Protein AF-A0A401RT24-F1 (afdb_monomer_lite)

Sequence (236 aa):
DYYTTGVIQCPDGISVQELRDACDYLCINFTHNTIRCRDLSALLHELSNDGARKQFERNLEELVFPLMVSSARKGERECHVVVLAHEDTVDWDQQHPPQMGEEYSQIIYSTKLYRFFKYIENREVAKQVLKDRGLKNIRIGIEGYPTCKEKVKLRAGGRYEVIYNYVQRPFIHMSWEKEEGKSRHVDFQCVRSRSVTNLTSPPRDHGNTHHPQVDELDILGPAQEQAVGVSTSSTE

pLDDT: mean 78.92, std 22.51, range [28.02, 98.56]

InterPro domains:
  IPR039885 BTBD10/KCTD20, BTB/POZ domain [PF16017] (1-44)
  IPR039886 BTBD10/KCTD20 [PTHR21637] (1-227)

Structure (mmCIF, N/CA/C/O backbone):
data_AF-A0A401RT24-F1
#
_entry.id   AF-A0A401RT24-F1
#
loop_
_atom_site.group_PDB
_atom_site.id
_atom_site.type_symbol
_atom_site.label_atom_id
_atom_site.label_alt_id
_atom_site.label_comp_id
_atom_site.label_asym_id
_atom_site.label_entity_id
_atom_site.label_seq_id
_atom_site.pdbx_PDB_ins_code
_atom_site.Cartn_x
_atom_site.Cartn_y
_atom_site.Cartn_z
_atom_site.occupancy
_atom_site.B_iso_or_equiv
_atom_site.auth_seq_id
_atom_site.auth_comp_id
_atom_site.auth_asym_id
_atom_site.auth_atom_id
_atom_site.pdbx_PDB_model_num
ATOM 1 N N . ASP A 1 1 ? -20.200 -1.344 31.058 1.00 69.69 1 ASP A N 1
ATOM 2 C CA . ASP A 1 1 ? -21.192 -1.446 29.968 1.00 69.69 1 ASP A CA 1
ATOM 3 C C . ASP A 1 1 ? -20.867 -2.510 28.936 1.00 69.69 1 ASP A C 1
ATOM 5 O O . ASP A 1 1 ? -21.640 -3.452 28.862 1.00 69.69 1 ASP A O 1
ATOM 9 N N . TYR A 1 2 ? -19.733 -2.463 28.223 1.00 82.94 2 TYR A N 1
ATOM 10 C CA . TYR A 1 2 ? -19.413 -3.477 27.197 1.00 82.94 2 TYR A CA 1
ATOM 11 C C . TYR A 1 2 ? -19.544 -4.935 27.669 1.00 82.94 2 TYR A C 1
ATOM 13 O O . TYR A 1 2 ? -20.205 -5.730 27.016 1.00 82.94 2 TYR A O 1
ATOM 21 N N . TYR A 1 3 ? -18.986 -5.289 28.830 1.00 84.44 3 TYR A N 1
ATOM 22 C CA . TYR A 1 3 ? -19.072 -6.660 29.362 1.00 84.44 3 TYR A CA 1
ATOM 23 C C . TYR A 1 3 ? -20.491 -7.095 29.766 1.00 84.44 3 TYR A C 1
ATOM 25 O O . TYR A 1 3 ? -20.720 -8.272 30.026 1.00 84.44 3 TYR A O 1
ATOM 33 N N . THR A 1 4 ? -21.441 -6.161 29.801 1.00 86.06 4 THR A N 1
ATOM 34 C CA . THR A 1 4 ? -22.846 -6.409 30.140 1.00 86.06 4 THR A CA 1
ATOM 35 C C . THR A 1 4 ? -23.738 -6.389 28.897 1.00 86.06 4 THR A C 1
ATOM 37 O O . THR A 1 4 ? -24.651 -7.198 28.787 1.00 86.06 4 THR A O 1
ATOM 40 N N . THR A 1 5 ? -23.493 -5.470 27.959 1.00 86.56 5 THR A N 1
ATOM 41 C CA . THR A 1 5 ? -24.361 -5.221 26.791 1.00 86.56 5 THR A CA 1
ATOM 42 C C . THR A 1 5 ? -23.754 -5.673 25.464 1.00 86.56 5 THR A C 1
ATOM 44 O O . THR A 1 5 ? -24.455 -5.721 24.457 1.00 86.56 5 THR A O 1
ATOM 47 N N . GLY A 1 6 ? -22.452 -5.963 25.432 1.00 90.12 6 GLY A N 1
ATOM 48 C CA . GLY A 1 6 ? -21.679 -6.201 24.212 1.00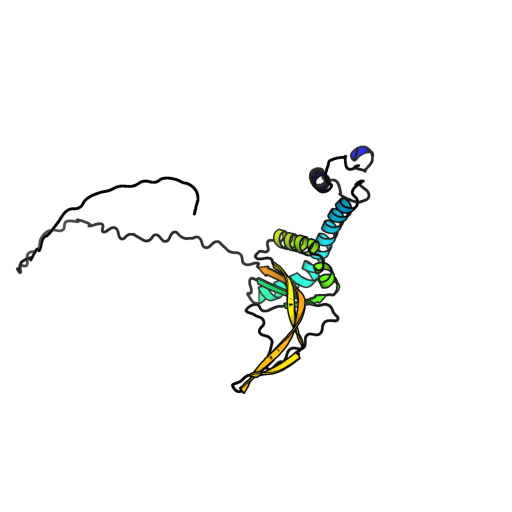 90.12 6 GLY A CA 1
ATOM 49 C C . GLY A 1 6 ? -21.420 -4.941 23.379 1.00 90.12 6 GLY A C 1
ATOM 50 O O . GLY A 1 6 ? -20.898 -5.049 22.271 1.00 90.12 6 GLY A O 1
ATOM 51 N N . VAL A 1 7 ? -21.788 -3.755 23.880 1.00 91.81 7 VAL A N 1
ATOM 52 C CA . VAL A 1 7 ? -21.749 -2.499 23.120 1.00 91.81 7 VAL A CA 1
ATOM 53 C C . VAL A 1 7 ? -21.089 -1.385 23.930 1.00 91.81 7 VAL A C 1
ATOM 55 O O . VAL A 1 7 ? -21.388 -1.192 25.108 1.00 91.81 7 VAL A O 1
ATOM 58 N N . ILE A 1 8 ? -20.215 -0.622 23.276 1.00 91.94 8 ILE A N 1
ATOM 59 C CA . ILE A 1 8 ? -19.655 0.634 23.766 1.00 91.94 8 ILE A CA 1
ATOM 60 C C . ILE A 1 8 ? -20.335 1.782 23.029 1.00 91.94 8 ILE A C 1
ATOM 62 O O . ILE A 1 8 ? -20.237 1.907 21.806 1.00 91.94 8 ILE A O 1
ATOM 66 N N . GLN A 1 9 ? -21.007 2.638 23.790 1.00 90.75 9 GLN A N 1
ATOM 67 C CA . GLN A 1 9 ? -21.444 3.935 23.302 1.00 90.75 9 GLN A CA 1
ATOM 68 C C . GLN A 1 9 ? -20.265 4.903 23.433 1.00 90.75 9 GLN A C 1
ATOM 70 O O . GLN A 1 9 ? -19.766 5.106 24.537 1.00 90.75 9 GLN A O 1
ATOM 75 N N . CYS A 1 10 ? -19.813 5.480 22.320 1.00 89.56 10 CYS A N 1
ATOM 76 C CA . CYS A 1 10 ? -18.761 6.492 22.316 1.00 89.56 10 CYS A CA 1
ATOM 77 C C . CYS A 1 10 ? -19.206 7.679 23.188 1.00 89.56 10 CYS A C 1
ATOM 79 O O . CYS A 1 10 ? -20.239 8.281 22.867 1.00 89.56 10 CYS A O 1
ATOM 81 N N . PRO A 1 11 ? -18.488 7.997 24.282 1.00 88.31 11 PRO A N 1
ATOM 82 C CA . PRO A 1 11 ? -18.847 9.107 25.155 1.00 88.31 11 PRO A CA 1
ATOM 83 C C . PRO A 1 11 ? -18.718 10.458 24.449 1.00 88.31 11 PRO A C 1
ATOM 85 O O . PRO A 1 11 ? -17.899 10.626 23.544 1.00 88.31 11 PRO A O 1
ATOM 88 N N . ASP A 1 12 ? -19.502 11.438 24.898 1.00 86.75 12 ASP A N 1
ATOM 89 C CA . ASP A 1 12 ? -19.401 12.809 24.399 1.00 86.75 12 ASP A CA 1
ATOM 90 C C . ASP A 1 12 ? -18.053 13.428 24.801 1.00 86.75 12 ASP A C 1
ATOM 92 O O . ASP A 1 12 ? -17.638 13.341 25.955 1.00 86.75 12 ASP A O 1
ATOM 96 N N . GLY A 1 13 ? -17.369 14.051 23.837 1.00 86.12 13 GLY A N 1
ATOM 97 C CA . GLY A 1 13 ? -16.055 14.672 24.039 1.00 86.12 13 GLY A CA 1
ATOM 98 C C . GLY A 1 13 ? -14.852 13.734 23.890 1.00 86.12 13 GLY A C 1
ATOM 99 O O . GLY A 1 13 ? -13.729 14.224 23.933 1.00 86.12 13 GLY A O 1
ATOM 100 N N . ILE A 1 14 ? -15.066 12.431 23.675 1.00 91.75 14 ILE A N 1
ATOM 101 C CA . ILE A 1 14 ? -14.002 11.460 23.375 1.00 91.75 14 ILE A CA 1
ATOM 102 C C . ILE A 1 14 ? -13.940 11.218 21.867 1.00 91.75 14 ILE A C 1
ATOM 104 O O . ILE A 1 14 ? -14.970 11.006 21.221 1.00 91.75 14 ILE A O 1
ATOM 108 N N . SER A 1 15 ? -12.734 11.246 21.300 1.00 93.62 15 SER A N 1
ATOM 109 C CA . SER A 1 15 ? -12.536 10.952 19.881 1.00 93.62 15 SER A CA 1
ATOM 110 C C . SER A 1 15 ? -12.655 9.452 19.596 1.00 93.62 15 SER A C 1
ATOM 112 O O . SER A 1 15 ? -12.385 8.597 20.441 1.00 93.62 15 SER A O 1
ATOM 114 N N . VAL A 1 16 ? -13.033 9.104 18.364 1.00 93.38 16 VAL A N 1
ATOM 115 C CA . VAL A 1 16 ? -13.122 7.695 17.950 1.00 93.38 16 VAL A CA 1
ATOM 116 C C . VAL A 1 16 ? -11.751 7.007 17.972 1.00 93.38 16 VAL A C 1
ATOM 118 O O . VAL A 1 16 ? -11.685 5.820 18.284 1.00 93.38 16 VAL A O 1
ATOM 121 N N . GLN A 1 17 ? -10.671 7.754 17.717 1.00 92.75 17 GLN A N 1
ATOM 122 C CA . GLN A 1 17 ? -9.299 7.255 17.820 1.00 92.75 17 GLN A CA 1
ATOM 123 C C . GLN A 1 17 ? -8.953 6.855 19.259 1.00 92.75 17 GLN A C 1
ATOM 125 O O . GLN A 1 17 ? -8.529 5.730 19.491 1.00 92.75 17 GLN A O 1
ATOM 130 N N . GLU A 1 18 ? -9.201 7.726 20.242 1.00 93.50 18 GLU A N 1
ATOM 131 C CA . GLU A 1 18 ? -8.949 7.402 21.657 1.00 93.50 18 GLU A CA 1
ATOM 132 C C . GLU A 1 18 ? -9.776 6.195 22.111 1.00 93.50 18 GLU A C 1
ATOM 134 O O . GLU A 1 18 ? -9.295 5.336 22.853 1.00 93.50 18 GLU A O 1
ATOM 139 N N . LEU A 1 19 ? -11.024 6.098 21.638 1.00 93.69 19 LEU A N 1
ATOM 140 C CA . LEU A 1 19 ? -11.858 4.934 21.903 1.00 93.69 19 LEU A CA 1
ATOM 141 C C . LEU A 1 19 ? -11.262 3.658 21.294 1.00 93.69 19 LEU A C 1
ATOM 143 O O . LEU A 1 19 ? -11.325 2.602 21.924 1.00 93.69 19 LEU A O 1
ATOM 147 N N . ARG A 1 20 ? -10.697 3.734 20.086 1.00 94.19 20 ARG A N 1
ATOM 148 C CA . ARG A 1 20 ? -10.011 2.606 19.454 1.00 94.19 20 ARG A CA 1
ATOM 149 C C . ARG A 1 20 ? -8.784 2.181 20.246 1.00 94.19 20 ARG A C 1
ATOM 151 O O . ARG A 1 20 ? -8.684 1.000 20.558 1.00 94.19 20 ARG A O 1
ATOM 158 N N . ASP A 1 21 ? -7.933 3.116 20.644 1.00 93.69 21 ASP A N 1
ATOM 159 C CA . ASP A 1 21 ? -6.739 2.808 21.434 1.00 93.69 21 ASP A CA 1
ATOM 160 C C . ASP A 1 21 ? -7.121 2.127 22.765 1.00 93.69 21 ASP A C 1
ATOM 162 O O . ASP A 1 21 ? -6.496 1.153 23.195 1.00 93.69 21 ASP A O 1
ATOM 166 N N . ALA A 1 22 ? -8.215 2.574 23.393 1.00 93.25 22 ALA A N 1
ATOM 167 C CA . ALA A 1 22 ? -8.771 1.924 24.577 1.00 93.25 22 ALA A CA 1
ATOM 168 C C . ALA A 1 22 ? -9.321 0.517 24.281 1.00 93.25 22 ALA A C 1
ATOM 170 O O . ALA A 1 22 ? -9.157 -0.390 25.099 1.00 93.25 22 ALA A O 1
ATOM 171 N N . CYS A 1 23 ? -9.965 0.311 23.127 1.00 93.00 23 CYS A N 1
ATOM 172 C CA . CYS A 1 23 ? -10.421 -1.013 22.700 1.00 93.00 23 CYS A CA 1
ATOM 173 C C . CYS A 1 23 ? -9.242 -1.965 22.480 1.00 93.00 23 CYS A C 1
ATOM 175 O O . CYS A 1 23 ? -9.301 -3.099 22.954 1.00 93.00 23 CYS A O 1
ATOM 177 N N . ASP A 1 24 ? -8.165 -1.499 21.846 1.00 92.62 24 ASP A N 1
ATOM 178 C CA . ASP A 1 24 ? -6.949 -2.283 21.627 1.00 92.62 24 ASP A CA 1
ATOM 179 C C . ASP A 1 24 ? -6.299 -2.675 22.965 1.00 92.62 24 ASP A C 1
ATOM 181 O O . ASP A 1 24 ? -5.958 -3.842 23.167 1.00 92.62 24 ASP A O 1
ATOM 185 N N . TYR A 1 25 ? -6.220 -1.747 23.928 1.00 93.56 25 TYR A N 1
ATOM 186 C CA . TYR A 1 25 ? -5.709 -2.028 25.277 1.00 93.56 25 TYR A CA 1
ATOM 187 C C . TYR A 1 25 ? -6.563 -3.047 26.048 1.00 93.56 25 TYR A C 1
ATOM 189 O O . TYR A 1 25 ? -6.041 -3.900 26.766 1.00 93.56 25 TYR A O 1
ATOM 197 N N . LEU A 1 26 ? -7.888 -2.966 25.908 1.00 92.25 26 LEU A N 1
ATOM 198 C CA . LEU A 1 26 ? -8.838 -3.848 26.591 1.00 92.25 26 LEU A CA 1
ATOM 199 C C . LEU A 1 26 ? -9.105 -5.157 25.832 1.00 92.25 26 LEU A C 1
ATOM 201 O O . LEU A 1 26 ? -9.939 -5.948 26.278 1.00 92.25 26 LEU A O 1
ATOM 205 N N . CYS A 1 27 ? -8.430 -5.391 24.702 1.00 91.44 27 CYS A N 1
ATOM 206 C CA . CYS A 1 27 ? -8.663 -6.529 23.810 1.00 91.44 27 CYS A CA 1
ATOM 207 C C . CYS A 1 27 ? -10.130 -6.643 23.345 1.00 91.44 27 CYS A C 1
ATOM 209 O O . CYS A 1 27 ? -10.681 -7.740 23.215 1.00 91.44 27 CYS A O 1
ATOM 211 N N . ILE A 1 28 ? -10.782 -5.505 23.106 1.00 91.88 28 ILE A N 1
ATOM 212 C CA . ILE A 1 28 ? -12.152 -5.420 22.603 1.00 91.88 28 ILE A CA 1
ATOM 213 C C . ILE A 1 28 ? -12.112 -5.237 21.088 1.00 91.88 28 ILE A C 1
ATOM 215 O O . ILE A 1 28 ? -11.494 -4.313 20.571 1.00 91.88 28 ILE A O 1
ATOM 219 N N . ASN A 1 29 ? -12.834 -6.089 20.359 1.00 90.12 29 ASN A N 1
ATOM 220 C CA . ASN A 1 29 ? -12.942 -5.958 18.910 1.00 90.12 29 ASN A CA 1
ATOM 221 C C . ASN A 1 29 ? -13.646 -4.648 18.543 1.00 90.12 29 ASN A C 1
ATOM 223 O O . ASN A 1 29 ? -14.833 -4.479 18.828 1.00 90.12 29 ASN A O 1
ATOM 227 N N . PHE A 1 30 ? -12.950 -3.757 17.849 1.00 92.25 30 PHE A N 1
ATOM 228 C CA . PHE A 1 30 ? -13.522 -2.512 17.354 1.00 92.25 30 PHE A CA 1
ATOM 229 C C . PHE A 1 30 ? -14.282 -2.759 16.040 1.00 92.25 30 PHE A C 1
ATOM 231 O O . PHE A 1 30 ? -13.697 -2.938 14.973 1.00 92.25 30 PHE A O 1
ATOM 238 N N . THR A 1 31 ? -15.614 -2.829 16.107 1.00 91.06 31 THR A N 1
ATOM 239 C CA . THR A 1 31 ? -16.481 -3.135 14.956 1.00 91.06 31 THR A CA 1
ATOM 240 C C . THR A 1 31 ? -17.792 -2.352 15.022 1.00 91.06 31 THR A C 1
ATOM 242 O O . THR A 1 31 ? -18.182 -1.862 16.076 1.00 91.06 31 THR A O 1
ATOM 245 N N . HIS A 1 32 ? -18.542 -2.305 13.918 1.00 87.88 32 HIS A N 1
ATOM 246 C CA . HIS A 1 32 ? -19.870 -1.671 13.877 1.00 87.88 32 HIS A CA 1
ATOM 247 C C . HIS A 1 32 ? -20.916 -2.320 14.808 1.00 87.88 32 HIS A C 1
ATOM 249 O O . HIS A 1 32 ? -21.948 -1.712 15.094 1.00 87.88 32 HIS A O 1
ATOM 255 N N . ASN A 1 33 ? -20.678 -3.562 15.245 1.00 89.62 33 ASN A N 1
ATOM 256 C CA . ASN A 1 33 ? -21.560 -4.275 16.169 1.00 89.62 33 ASN A CA 1
ATOM 257 C C . ASN A 1 33 ? -21.268 -3.920 17.626 1.00 89.62 33 ASN A C 1
ATOM 259 O O . ASN A 1 33 ? -22.186 -3.881 18.440 1.00 89.62 33 ASN A O 1
ATOM 263 N N . THR A 1 34 ? -20.001 -3.655 17.936 1.00 90.75 34 THR A N 1
ATOM 264 C CA . THR A 1 34 ? -19.517 -3.386 19.291 1.00 90.75 34 THR A CA 1
ATOM 265 C C . THR A 1 34 ? -19.450 -1.896 19.597 1.00 90.75 34 THR A C 1
ATOM 267 O O . THR A 1 34 ? -19.562 -1.527 20.759 1.00 90.75 34 THR A O 1
ATOM 270 N N . ILE A 1 35 ? -19.311 -1.031 18.590 1.00 92.19 35 ILE A N 1
ATOM 271 C CA . ILE A 1 35 ? -19.142 0.414 18.763 1.00 92.19 35 ILE A CA 1
ATOM 272 C C . ILE A 1 35 ? -20.351 1.171 18.213 1.00 92.19 35 ILE A C 1
ATOM 274 O O . ILE A 1 35 ? -20.760 0.990 17.064 1.00 92.19 35 ILE A O 1
ATOM 278 N N . ARG A 1 36 ? -20.901 2.075 19.024 1.00 90.75 36 ARG A N 1
ATOM 279 C CA . ARG A 1 36 ? -21.924 3.046 18.622 1.00 90.75 36 ARG A CA 1
ATOM 280 C C . ARG A 1 36 ? -21.369 4.450 18.802 1.00 90.75 36 ARG A C 1
ATOM 282 O O . ARG A 1 36 ? -21.099 4.866 19.922 1.00 90.75 36 ARG A O 1
ATOM 289 N N . CYS A 1 37 ? -21.214 5.186 17.708 1.00 89.62 37 CYS A N 1
ATOM 290 C CA . CYS A 1 37 ? -20.708 6.556 17.723 1.00 89.62 37 CYS A CA 1
ATOM 291 C C . CYS A 1 37 ? -21.691 7.504 17.027 1.00 89.62 37 CYS A C 1
ATOM 293 O O . CYS A 1 37 ? -22.382 7.100 16.091 1.00 89.62 37 CYS A O 1
ATOM 295 N N . ARG A 1 38 ? -21.750 8.759 17.490 1.00 90.00 38 ARG A N 1
ATOM 296 C CA . ARG A 1 38 ? -22.472 9.840 16.799 1.00 90.00 38 ARG A CA 1
ATOM 297 C C . ARG A 1 38 ? -21.710 10.308 15.555 1.00 90.00 38 ARG A C 1
ATOM 299 O O . ARG A 1 38 ? -22.335 10.571 14.533 1.00 90.00 38 ARG A O 1
ATOM 306 N N . ASP A 1 39 ? -20.380 10.371 15.633 1.00 91.50 39 ASP A N 1
ATOM 307 C CA . ASP A 1 39 ? -19.514 10.692 14.498 1.00 91.50 39 ASP A CA 1
ATOM 308 C C . ASP A 1 39 ? -19.284 9.449 13.629 1.00 91.50 39 ASP A C 1
ATOM 310 O O . ASP A 1 39 ? -18.367 8.646 13.826 1.00 91.50 39 ASP A O 1
ATOM 314 N N . LEU A 1 40 ? -20.168 9.284 12.649 1.00 91.88 40 LEU A N 1
ATOM 315 C CA . LEU A 1 40 ? -20.078 8.194 11.689 1.00 91.88 40 LEU A CA 1
ATOM 316 C C . LEU A 1 40 ? -18.840 8.317 10.789 1.00 91.88 40 LEU A C 1
ATOM 318 O O . LEU A 1 40 ? -18.309 7.294 10.366 1.00 91.88 40 LEU A O 1
ATOM 322 N N . SER A 1 41 ? -18.375 9.535 10.496 1.00 94.00 41 SER A N 1
ATOM 323 C CA . SER A 1 41 ? -17.224 9.750 9.616 1.00 94.00 41 SER A CA 1
ATOM 324 C C . SER A 1 41 ? -15.952 9.220 10.264 1.00 94.00 41 SER A C 1
ATOM 326 O O . SER A 1 41 ? -15.219 8.457 9.638 1.00 94.00 41 SER A O 1
ATOM 328 N N . ALA A 1 42 ? -15.727 9.561 11.533 1.00 92.81 42 ALA A N 1
ATOM 329 C CA . ALA A 1 42 ? -14.584 9.068 12.291 1.00 92.81 42 ALA A CA 1
ATOM 330 C C . ALA A 1 42 ? -14.642 7.541 12.485 1.00 92.81 42 ALA A C 1
ATOM 332 O O . ALA A 1 42 ? -13.642 6.853 12.296 1.00 92.81 42 ALA A O 1
ATOM 333 N N . LEU A 1 43 ? -15.828 6.974 12.752 1.00 92.75 43 LEU A N 1
ATOM 334 C CA . LEU A 1 43 ? -15.995 5.516 12.824 1.00 92.75 43 LEU A CA 1
ATOM 335 C C . LEU A 1 43 ? -15.676 4.820 11.493 1.00 92.75 43 LEU A C 1
ATOM 337 O O . LEU A 1 43 ? -14.978 3.807 11.474 1.00 92.75 43 LEU A O 1
ATOM 341 N N . LEU A 1 44 ? -16.184 5.345 10.376 1.00 95.00 44 LEU A N 1
ATOM 342 C CA . LEU A 1 44 ? -15.911 4.793 9.049 1.00 95.00 44 LEU A CA 1
ATOM 343 C C . LEU A 1 44 ? -14.443 4.946 8.653 1.00 95.00 44 LEU A C 1
ATOM 345 O O . LEU A 1 44 ? -13.934 4.072 7.954 1.00 95.00 44 LEU A O 1
ATOM 349 N N . HIS A 1 45 ? -13.772 6.010 9.094 1.00 95.19 45 HIS A N 1
ATOM 350 C CA . HIS A 1 45 ? -12.343 6.202 8.879 1.00 95.19 45 HIS A CA 1
ATOM 351 C C . HIS A 1 45 ? -11.535 5.074 9.537 1.00 95.19 45 HIS A C 1
ATOM 353 O O . HIS A 1 45 ? -10.821 4.360 8.833 1.00 95.19 45 HIS A O 1
ATOM 359 N N . GLU A 1 46 ? -11.758 4.801 10.827 1.00 95.00 46 GLU A N 1
ATOM 360 C CA . GLU A 1 46 ? -11.081 3.699 11.530 1.00 95.00 46 GLU A CA 1
ATOM 361 C C . GLU A 1 46 ? -11.357 2.331 10.895 1.00 95.00 46 GLU A C 1
ATOM 363 O O . GLU A 1 46 ? -10.451 1.525 10.676 1.00 95.00 46 GLU A O 1
ATOM 368 N N . LEU A 1 47 ? -12.615 2.063 10.534 1.00 94.94 47 LEU A N 1
ATOM 369 C CA . LEU A 1 47 ? -12.979 0.812 9.864 1.00 94.94 47 LEU A CA 1
ATOM 370 C C . LEU A 1 47 ? -12.353 0.698 8.463 1.00 94.94 47 LEU A C 1
ATOM 372 O O . LEU A 1 47 ? -12.008 -0.404 8.027 1.00 94.94 47 LEU A O 1
ATOM 376 N N . SER A 1 48 ? -12.200 1.819 7.756 1.00 96.94 48 SER A N 1
ATOM 377 C CA . SER A 1 48 ? -11.545 1.860 6.446 1.00 96.94 48 SER A CA 1
ATOM 378 C C . SER A 1 48 ? -10.048 1.609 6.570 1.00 96.94 48 SER A C 1
ATOM 380 O O . SER A 1 48 ? -9.518 0.857 5.757 1.00 96.94 48 SER A O 1
ATOM 382 N N . ASN A 1 49 ? -9.387 2.145 7.599 1.00 96.94 49 ASN A N 1
ATOM 383 C CA . ASN A 1 49 ? -7.969 1.896 7.870 1.00 96.94 49 ASN A CA 1
ATOM 384 C C . ASN A 1 49 ? -7.707 0.409 8.156 1.00 96.94 49 ASN A C 1
ATOM 386 O O . ASN A 1 49 ? -6.805 -0.185 7.558 1.00 96.94 49 ASN A O 1
ATOM 390 N N . ASP A 1 50 ? -8.557 -0.234 8.963 1.00 95.62 50 ASP A N 1
ATOM 391 C CA . ASP A 1 50 ? -8.517 -1.686 9.193 1.00 95.62 50 ASP A CA 1
ATOM 392 C C . ASP A 1 50 ? -8.703 -2.489 7.898 1.00 95.62 50 ASP A C 1
ATOM 394 O O . ASP A 1 50 ? -7.990 -3.465 7.632 1.00 95.62 50 ASP A O 1
ATOM 398 N N . GLY A 1 51 ? -9.687 -2.096 7.084 1.00 96.88 51 GLY A N 1
ATOM 399 C CA . GLY A 1 51 ? -9.956 -2.719 5.792 1.00 96.88 51 GLY A CA 1
ATOM 400 C C . GLY A 1 51 ? -8.782 -2.564 4.826 1.00 96.88 51 GLY A C 1
ATOM 401 O O . GLY A 1 51 ? -8.372 -3.537 4.190 1.00 96.88 51 GLY A O 1
ATOM 402 N N . ALA A 1 52 ? -8.207 -1.363 4.761 1.00 98.19 52 ALA A N 1
ATOM 403 C CA . ALA A 1 52 ? -7.083 -1.031 3.905 1.00 98.19 52 ALA A CA 1
ATOM 404 C C . ALA A 1 52 ? -5.818 -1.793 4.310 1.00 98.19 52 ALA A C 1
ATOM 406 O O . ALA A 1 52 ? -5.148 -2.344 3.437 1.00 98.19 52 ALA A O 1
ATOM 407 N N . ARG A 1 53 ? -5.537 -1.909 5.616 1.00 98.19 53 ARG A N 1
ATOM 408 C CA . ARG A 1 53 ? -4.424 -2.708 6.150 1.00 98.19 53 ARG A CA 1
ATOM 409 C C . ARG A 1 53 ? -4.545 -4.160 5.697 1.00 98.19 53 ARG A C 1
ATOM 411 O O . ARG A 1 53 ? -3.651 -4.662 5.022 1.00 98.19 53 ARG A O 1
ATOM 418 N N . LYS A 1 54 ? -5.692 -4.800 5.959 1.00 97.75 54 LYS A N 1
ATOM 419 C CA . LYS A 1 54 ? -5.946 -6.202 5.572 1.00 97.75 54 LYS A CA 1
ATOM 420 C C . LYS A 1 54 ? -5.879 -6.414 4.062 1.00 97.75 54 LYS A C 1
ATOM 422 O O . LYS A 1 54 ? -5.411 -7.450 3.597 1.00 97.75 54 LYS A O 1
ATOM 427 N N . GLN A 1 55 ? -6.396 -5.465 3.282 1.00 97.94 55 GLN A N 1
ATOM 428 C CA . GLN A 1 55 ? -6.355 -5.539 1.825 1.00 97.94 55 GLN A CA 1
ATOM 429 C C . GLN A 1 55 ? -4.921 -5.410 1.306 1.00 97.94 55 GLN A C 1
ATOM 431 O O . GLN A 1 55 ? -4.528 -6.155 0.407 1.00 97.94 55 GLN A O 1
ATOM 436 N N . PHE A 1 56 ? -4.140 -4.481 1.858 1.00 98.38 56 PHE A N 1
ATOM 437 C CA . PHE A 1 56 ? -2.761 -4.278 1.446 1.00 98.38 56 PHE A CA 1
ATOM 438 C C . PHE A 1 56 ? -1.852 -5.428 1.868 1.00 98.38 56 PHE A C 1
ATOM 440 O O . PHE A 1 56 ? -1.038 -5.840 1.058 1.00 98.38 56 PHE A O 1
ATOM 447 N N . GLU A 1 57 ? -2.023 -6.004 3.060 1.00 98.38 57 GLU A N 1
ATOM 448 C CA . GLU A 1 57 ? -1.277 -7.195 3.491 1.00 98.38 57 GLU A CA 1
ATOM 449 C C . GLU A 1 57 ? -1.418 -8.351 2.493 1.00 98.38 57 GLU A C 1
ATOM 451 O O . GLU A 1 57 ? -0.417 -8.939 2.090 1.00 98.38 57 GLU A O 1
ATOM 456 N N . ARG A 1 58 ? -2.638 -8.612 2.003 1.00 98.06 58 ARG A N 1
ATOM 457 C CA . ARG A 1 58 ? -2.866 -9.625 0.958 1.00 98.06 58 ARG A CA 1
ATOM 458 C C . ARG A 1 58 ? -2.193 -9.256 -0.359 1.00 98.06 58 ARG A C 1
ATOM 460 O O . ARG A 1 58 ? -1.488 -10.071 -0.935 1.00 98.06 58 ARG A O 1
ATOM 467 N N . ASN A 1 59 ? -2.372 -8.018 -0.828 1.00 97.19 59 ASN A N 1
ATOM 468 C CA . ASN A 1 59 ? -1.731 -7.560 -2.067 1.00 97.19 59 ASN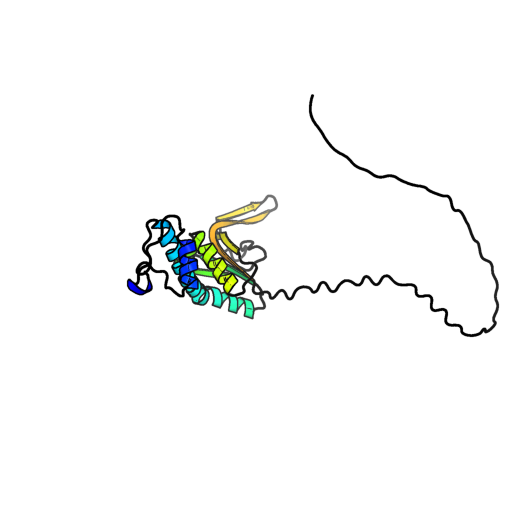 A CA 1
ATOM 469 C C . ASN A 1 59 ? -0.196 -7.580 -1.967 1.00 97.19 59 ASN A C 1
ATOM 471 O O . ASN A 1 59 ? 0.484 -7.824 -2.963 1.00 97.19 59 ASN A O 1
ATOM 475 N N . LEU A 1 60 ? 0.353 -7.307 -0.782 1.00 97.50 60 LEU A N 1
ATOM 476 C CA . LEU A 1 60 ? 1.779 -7.371 -0.505 1.00 97.50 60 LEU A CA 1
ATOM 477 C C . LEU A 1 60 ? 2.272 -8.805 -0.681 1.00 97.50 60 LEU A C 1
ATOM 479 O O . LEU A 1 60 ? 3.217 -9.010 -1.430 1.00 97.50 60 LEU A O 1
ATOM 483 N N . GLU A 1 61 ? 1.615 -9.787 -0.066 1.00 97.62 61 GLU A N 1
ATOM 484 C CA . GLU A 1 61 ? 1.995 -11.201 -0.175 1.00 97.62 61 GLU A CA 1
ATOM 485 C C . GLU A 1 61 ? 1.791 -11.769 -1.591 1.00 97.62 61 GLU A C 1
ATOM 487 O O . GLU A 1 61 ? 2.655 -12.485 -2.096 1.00 97.62 61 GLU A O 1
ATOM 492 N N . GLU A 1 62 ? 0.684 -11.422 -2.253 1.00 97.38 62 GLU A N 1
ATOM 493 C CA . GLU A 1 62 ? 0.310 -11.980 -3.559 1.00 97.38 62 GLU A CA 1
ATOM 494 C C . GLU A 1 62 ? 1.043 -11.328 -4.743 1.00 97.38 62 GLU A C 1
ATOM 496 O O . GLU A 1 62 ? 1.364 -12.016 -5.712 1.00 97.38 62 GLU A O 1
ATOM 501 N N . LEU A 1 63 ? 1.285 -10.011 -4.703 1.00 97.25 63 LEU A N 1
ATOM 502 C CA . LEU A 1 63 ? 1.741 -9.246 -5.874 1.00 97.25 63 LEU A CA 1
ATOM 503 C C . LEU A 1 63 ? 3.129 -8.627 -5.689 1.00 97.25 63 LEU A C 1
ATOM 505 O O . LEU A 1 63 ? 3.982 -8.753 -6.566 1.00 97.25 63 LEU A O 1
ATOM 509 N N . VAL A 1 64 ? 3.369 -7.944 -4.567 1.00 96.81 64 VAL A N 1
ATOM 510 C CA . VAL A 1 64 ? 4.605 -7.162 -4.367 1.00 96.81 64 VAL A CA 1
ATOM 511 C C . VAL A 1 64 ? 5.760 -8.054 -3.906 1.00 96.81 64 VAL A C 1
ATOM 513 O O . VAL A 1 64 ? 6.871 -7.962 -4.427 1.00 96.81 64 VAL A O 1
ATOM 516 N N . PHE A 1 65 ? 5.506 -8.961 -2.967 1.00 97.12 65 PHE A N 1
ATOM 517 C CA . PHE A 1 65 ? 6.515 -9.828 -2.369 1.00 97.12 65 PHE A CA 1
ATOM 518 C C . PHE A 1 65 ? 7.215 -10.745 -3.387 1.00 97.12 65 PHE A C 1
ATOM 520 O O . PHE A 1 65 ? 8.445 -10.817 -3.343 1.00 97.12 65 PHE A O 1
ATOM 527 N N . PRO A 1 66 ? 6.531 -11.375 -4.367 1.00 97.50 66 PRO A N 1
ATOM 528 C CA . PRO A 1 66 ? 7.211 -12.139 -5.416 1.00 97.50 66 PRO A CA 1
ATOM 529 C C . PRO A 1 66 ? 8.234 -11.314 -6.215 1.00 97.50 66 PRO A C 1
ATOM 531 O O . PRO A 1 66 ? 9.316 -11.815 -6.534 1.00 97.50 66 PRO A O 1
ATOM 534 N N . LEU A 1 67 ? 7.934 -10.039 -6.495 1.00 96.12 67 LEU A N 1
ATOM 535 C CA . LEU A 1 67 ? 8.850 -9.121 -7.182 1.00 96.12 67 LEU A CA 1
ATOM 536 C C . LEU A 1 67 ? 10.047 -8.748 -6.303 1.00 96.12 67 LEU A C 1
ATOM 538 O O . LEU A 1 67 ? 11.181 -8.724 -6.784 1.00 96.12 67 LEU A O 1
ATOM 542 N N . MET A 1 68 ? 9.823 -8.534 -5.005 1.00 95.69 68 MET A N 1
ATOM 543 C CA . MET A 1 68 ? 10.904 -8.299 -4.043 1.00 95.69 68 MET A CA 1
ATOM 544 C C . MET A 1 68 ? 11.833 -9.511 -3.934 1.00 95.69 68 MET A C 1
ATOM 546 O O . MET A 1 68 ? 13.050 -9.357 -3.956 1.00 95.69 68 MET A O 1
ATOM 550 N N . VAL A 1 69 ? 11.279 -10.726 -3.872 1.00 96.69 69 VAL A N 1
ATOM 551 C CA . VAL A 1 69 ? 12.065 -11.970 -3.849 1.00 96.69 69 VAL A CA 1
ATOM 552 C C . VAL A 1 69 ? 12.887 -12.116 -5.131 1.00 96.69 69 VAL A C 1
ATOM 554 O O . VAL A 1 69 ? 14.057 -12.494 -5.066 1.00 96.69 69 VAL A O 1
ATOM 557 N N . SER A 1 70 ? 12.306 -11.798 -6.291 1.00 95.69 70 SER A N 1
ATOM 558 C CA . SER A 1 70 ? 13.018 -11.785 -7.575 1.00 95.69 70 SER A CA 1
ATOM 559 C C . SER A 1 70 ? 14.195 -10.802 -7.563 1.00 95.69 70 SER A C 1
ATOM 561 O O . SER A 1 70 ? 15.313 -11.188 -7.905 1.00 95.69 70 SER A O 1
ATOM 563 N N . SER A 1 71 ? 13.980 -9.570 -7.092 1.00 94.75 71 SER A N 1
ATOM 564 C CA . SER A 1 71 ? 15.037 -8.564 -6.914 1.00 94.75 71 SER A CA 1
ATOM 565 C C . SER A 1 71 ? 16.123 -9.023 -5.943 1.00 94.75 71 SER A C 1
ATOM 567 O O . SER A 1 71 ? 17.306 -8.997 -6.275 1.00 94.75 71 SER A O 1
ATOM 569 N N . ALA A 1 72 ? 15.744 -9.532 -4.771 1.00 95.62 72 ALA A N 1
ATOM 570 C CA . ALA A 1 72 ? 16.693 -10.007 -3.770 1.00 95.62 72 ALA A CA 1
ATOM 571 C C . ALA A 1 72 ? 17.565 -11.157 -4.302 1.00 95.62 72 ALA A C 1
ATOM 573 O O . ALA A 1 72 ? 18.771 -11.183 -4.064 1.00 95.62 72 ALA A O 1
ATOM 574 N N . ARG A 1 73 ? 16.986 -12.081 -5.085 1.00 96.25 73 ARG A N 1
ATOM 575 C CA . ARG A 1 73 ? 17.726 -13.176 -5.739 1.00 96.25 73 ARG A CA 1
ATOM 576 C C . ARG A 1 73 ? 18.730 -12.690 -6.783 1.00 96.25 73 ARG A C 1
ATOM 578 O O . ARG A 1 73 ? 19.718 -13.378 -7.016 1.00 96.25 73 ARG A O 1
ATOM 585 N N . LYS A 1 74 ? 18.493 -11.527 -7.393 1.00 94.50 74 LYS A N 1
ATOM 586 C CA . LYS A 1 74 ? 19.438 -10.870 -8.312 1.00 94.50 74 LYS A CA 1
ATOM 587 C C . LYS A 1 74 ? 20.542 -10.098 -7.585 1.00 94.50 74 LYS A C 1
ATOM 589 O O . LYS A 1 74 ? 21.472 -9.635 -8.230 1.00 94.50 74 LYS A O 1
ATOM 594 N N . GLY A 1 75 ? 20.471 -9.995 -6.258 1.00 93.69 75 GLY A N 1
ATOM 595 C CA . GLY A 1 75 ? 21.436 -9.253 -5.455 1.00 93.69 75 GLY A CA 1
ATOM 596 C C . GLY A 1 75 ? 21.023 -7.813 -5.162 1.00 93.69 75 GLY A C 1
ATOM 597 O O . GLY A 1 75 ? 21.781 -7.130 -4.477 1.00 93.69 75 GLY A O 1
ATOM 598 N N . GLU A 1 76 ? 19.827 -7.384 -5.569 1.00 93.44 76 GLU A N 1
ATOM 599 C CA . GLU A 1 76 ? 19.305 -6.054 -5.250 1.00 93.44 76 GLU A CA 1
ATOM 600 C C . GLU A 1 76 ? 19.008 -5.909 -3.748 1.00 93.44 76 GLU A C 1
ATOM 602 O O . GLU A 1 76 ? 18.772 -6.887 -3.018 1.00 93.44 76 GLU A O 1
ATOM 607 N N . ARG A 1 77 ? 19.035 -4.666 -3.265 1.00 94.25 77 ARG A N 1
ATOM 608 C CA . ARG A 1 77 ? 18.675 -4.305 -1.881 1.00 94.25 77 ARG A CA 1
ATOM 609 C C . ARG A 1 77 ? 17.461 -3.391 -1.791 1.00 94.25 77 ARG A C 1
ATOM 611 O O . ARG A 1 77 ? 17.005 -3.078 -0.693 1.00 94.25 77 ARG A O 1
ATOM 618 N N . GLU A 1 78 ? 16.910 -3.030 -2.935 1.00 94.00 78 GLU A N 1
ATOM 619 C CA . GLU A 1 78 ? 15.711 -2.227 -3.056 1.00 94.00 78 GLU A CA 1
ATOM 620 C C . GLU A 1 78 ? 14.873 -2.674 -4.247 1.00 94.00 78 GLU A C 1
ATOM 622 O O . GLU A 1 78 ? 15.273 -3.505 -5.069 1.00 94.00 78 GLU A O 1
ATOM 627 N N . CYS A 1 79 ? 13.650 -2.167 -4.291 1.00 94.00 79 CYS A N 1
ATOM 628 C CA . CYS A 1 79 ? 12.726 -2.427 -5.369 1.00 94.00 79 CYS A CA 1
ATOM 629 C C . CYS A 1 79 ? 11.869 -1.199 -5.617 1.00 94.00 79 CYS A C 1
ATOM 631 O O . CYS A 1 79 ? 11.213 -0.694 -4.701 1.00 94.00 79 CYS A O 1
ATOM 633 N N . HIS A 1 80 ? 11.801 -0.811 -6.885 1.00 95.12 80 HIS A N 1
ATOM 634 C CA . HIS A 1 80 ? 10.826 0.137 -7.383 1.00 95.12 80 HIS A CA 1
ATOM 635 C C . HIS A 1 80 ? 9.745 -0.608 -8.170 1.00 95.12 80 HIS A C 1
ATOM 637 O O . HIS A 1 80 ? 10.046 -1.388 -9.073 1.00 95.12 80 HIS A O 1
ATOM 643 N N . VAL A 1 81 ? 8.482 -0.416 -7.796 1.00 95.75 81 VAL A N 1
ATOM 644 C CA . VAL A 1 81 ? 7.324 -1.083 -8.398 1.00 95.75 81 VAL A CA 1
ATOM 645 C C . VAL A 1 81 ? 6.342 -0.042 -8.896 1.00 95.75 81 VAL A C 1
ATOM 647 O O . VAL A 1 81 ? 5.879 0.786 -8.120 1.00 95.75 81 VAL A O 1
ATOM 650 N N . VAL A 1 82 ? 5.954 -0.136 -10.161 1.00 95.56 82 VAL A N 1
ATOM 651 C CA . VAL A 1 82 ? 4.893 0.673 -10.762 1.00 95.56 82 VAL A CA 1
ATOM 652 C C . VAL A 1 82 ? 3.644 -0.181 -10.930 1.00 95.56 82 VAL A C 1
ATOM 654 O O . VAL A 1 82 ? 3.705 -1.321 -11.393 1.00 95.56 82 VAL A O 1
ATOM 657 N N . VAL A 1 83 ? 2.493 0.370 -10.548 1.00 96.81 83 VAL A N 1
ATOM 658 C CA . VAL A 1 83 ? 1.200 -0.310 -10.635 1.00 96.81 83 VAL A CA 1
ATOM 659 C C . VAL A 1 83 ? 0.412 0.235 -11.818 1.00 96.81 83 VAL A C 1
ATOM 661 O O . VAL A 1 83 ? 0.013 1.400 -11.841 1.00 96.81 83 VAL A O 1
ATOM 664 N N . LEU A 1 84 ? 0.144 -0.638 -12.779 1.00 94.94 84 LEU A N 1
ATOM 665 C CA . LEU A 1 84 ? -0.669 -0.359 -13.952 1.00 94.94 84 LEU A CA 1
ATOM 666 C C . LEU A 1 84 ? -2.044 -1.018 -13.814 1.00 94.94 84 LEU A C 1
ATOM 668 O O . LEU A 1 84 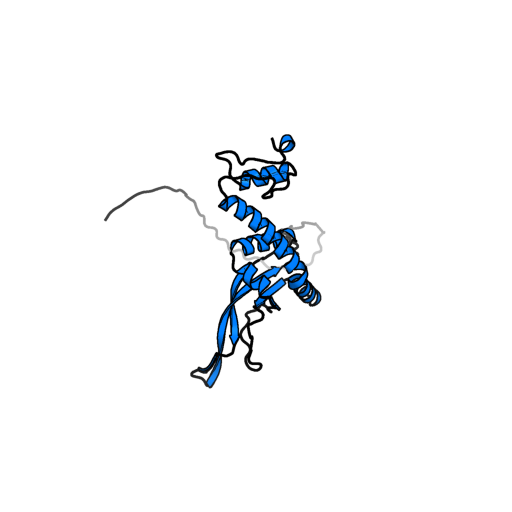? -2.200 -2.081 -13.205 1.00 94.94 84 LEU A O 1
ATOM 672 N N . ALA A 1 85 ? -3.070 -0.382 -14.368 1.00 94.62 85 ALA A N 1
ATOM 673 C CA . ALA A 1 85 ? -4.356 -1.029 -14.571 1.00 94.62 85 ALA A CA 1
ATOM 674 C C . ALA A 1 85 ? -4.241 -2.047 -15.717 1.00 94.62 85 ALA A C 1
ATOM 676 O O . ALA A 1 85 ? -3.396 -1.916 -16.595 1.00 94.62 85 ALA A O 1
ATOM 677 N N . HIS A 1 86 ? -5.112 -3.058 -15.747 1.00 92.56 86 HIS A N 1
ATOM 678 C CA . HIS A 1 86 ? -5.098 -4.053 -16.834 1.00 92.56 86 HIS A CA 1
ATOM 679 C C . HIS A 1 86 ? -5.397 -3.459 -18.219 1.00 92.56 86 HIS A C 1
ATOM 681 O O . HIS A 1 86 ? -5.098 -4.083 -19.227 1.00 92.56 86 HIS A O 1
ATOM 687 N N . GLU A 1 87 ? -6.019 -2.281 -18.260 1.00 89.88 87 GLU A N 1
ATOM 688 C CA . GLU A 1 87 ? -6.328 -1.545 -19.489 1.00 89.88 87 GLU A CA 1
ATOM 689 C C . GLU A 1 87 ? -5.170 -0.660 -19.973 1.00 89.88 87 GLU A C 1
ATOM 691 O O . GLU A 1 87 ? -5.235 -0.118 -21.073 1.00 89.88 87 GLU A O 1
ATOM 696 N N . ASP A 1 88 ? -4.110 -0.510 -19.174 1.00 89.19 88 ASP A N 1
ATOM 697 C CA . ASP A 1 88 ? -2.953 0.289 -19.555 1.00 89.19 88 ASP A CA 1
ATOM 698 C C . ASP A 1 88 ? -2.066 -0.469 -20.544 1.00 89.19 88 ASP A C 1
ATOM 700 O O . ASP A 1 88 ? -1.656 -1.604 -20.298 1.00 89.19 88 ASP A O 1
ATOM 704 N N . THR A 1 89 ? -1.696 0.200 -21.634 1.00 84.19 89 THR A N 1
ATOM 705 C CA . THR A 1 89 ? -0.726 -0.303 -22.610 1.00 84.19 89 THR A CA 1
ATOM 706 C C . THR A 1 89 ? 0.601 0.432 -22.467 1.00 84.19 89 THR A C 1
ATOM 708 O O . THR A 1 89 ? 0.636 1.665 -22.481 1.00 84.19 89 THR A O 1
ATOM 711 N N . VAL A 1 90 ? 1.693 -0.322 -22.365 1.00 86.12 90 VAL A N 1
ATOM 712 C CA . VAL A 1 90 ? 3.064 0.201 -22.372 1.00 86.12 90 VAL A CA 1
ATOM 713 C C . VAL A 1 90 ? 3.729 -0.268 -23.659 1.00 86.12 90 VAL A C 1
ATOM 715 O O . VAL A 1 90 ? 3.954 -1.463 -23.834 1.00 86.12 90 VAL A O 1
ATOM 718 N N . ASP A 1 91 ? 4.008 0.673 -24.556 1.00 84.69 91 ASP A N 1
ATOM 719 C CA . ASP A 1 91 ? 4.647 0.427 -25.847 1.00 84.69 91 ASP A CA 1
ATOM 720 C C . ASP A 1 91 ? 5.921 1.270 -25.944 1.00 84.69 91 ASP A C 1
ATOM 722 O O . ASP A 1 91 ? 5.916 2.447 -26.330 1.00 84.69 91 ASP A O 1
ATOM 726 N N . TRP A 1 92 ? 7.019 0.665 -25.489 1.00 84.75 92 TRP A N 1
ATOM 727 C CA . TRP A 1 92 ? 8.340 1.274 -25.520 1.00 84.75 92 TRP A CA 1
ATOM 728 C C . TRP A 1 92 ? 9.076 0.928 -26.809 1.00 84.75 92 TRP A C 1
ATOM 730 O O . TRP A 1 92 ? 9.119 -0.224 -27.240 1.00 84.75 92 TRP A O 1
ATOM 740 N N . ASP A 1 93 ? 9.727 1.933 -27.389 1.00 79.81 93 ASP A N 1
ATOM 741 C CA . ASP A 1 93 ? 10.565 1.749 -28.566 1.00 79.81 93 ASP A CA 1
ATOM 742 C C . ASP A 1 93 ? 11.835 0.978 -28.187 1.00 79.81 93 ASP A C 1
ATOM 744 O O . ASP A 1 93 ? 12.607 1.418 -27.335 1.00 79.81 93 ASP A O 1
ATOM 748 N N . GLN A 1 94 ? 12.071 -0.165 -28.836 1.00 78.25 94 GLN A N 1
ATOM 749 C CA . GLN A 1 94 ? 13.229 -1.019 -28.544 1.00 78.25 94 GLN A CA 1
ATOM 750 C C . GLN A 1 94 ? 14.574 -0.351 -28.860 1.00 78.25 94 GLN A C 1
ATOM 752 O O . GLN A 1 94 ? 15.583 -0.692 -28.249 1.00 78.25 94 GLN A O 1
ATOM 757 N N . GLN A 1 95 ? 14.609 0.575 -29.822 1.00 77.75 95 GLN A N 1
ATOM 758 C CA . GLN A 1 95 ? 15.837 1.256 -30.237 1.00 77.75 95 GLN A CA 1
ATOM 759 C C . GLN A 1 95 ? 16.114 2.498 -29.380 1.00 77.75 95 GLN A C 1
ATOM 761 O O . GLN A 1 95 ? 17.263 2.915 -29.254 1.00 77.75 95 GLN A O 1
ATOM 766 N N . HIS A 1 96 ? 15.072 3.078 -28.781 1.00 76.31 96 HIS A N 1
ATOM 767 C CA . HIS A 1 96 ? 15.145 4.302 -27.990 1.00 76.31 96 HIS A CA 1
ATOM 768 C C . HIS A 1 96 ? 14.258 4.203 -26.738 1.00 76.31 96 HIS A C 1
ATOM 770 O O . HIS A 1 96 ? 13.263 4.933 -26.647 1.00 76.31 96 HIS A O 1
ATOM 776 N N . PRO A 1 97 ? 14.570 3.319 -25.771 1.00 78.00 97 PRO A N 1
ATOM 777 C CA . PRO A 1 97 ? 13.765 3.175 -24.562 1.00 78.00 97 PRO A CA 1
ATOM 778 C C . PRO A 1 97 ? 13.726 4.489 -23.764 1.00 78.00 97 PRO A C 1
ATOM 780 O O . PRO A 1 97 ? 14.659 5.298 -23.856 1.00 78.00 97 PRO A O 1
ATOM 783 N N . PRO A 1 98 ? 12.659 4.736 -22.983 1.00 77.50 98 PRO A N 1
ATOM 784 C CA . PRO A 1 98 ? 12.600 5.916 -22.133 1.00 77.50 98 PRO A CA 1
ATOM 785 C C . PRO A 1 98 ? 13.767 5.913 -21.137 1.00 77.50 98 PRO A C 1
ATOM 787 O O . PRO A 1 98 ? 14.220 4.860 -20.687 1.00 77.50 98 PRO A O 1
ATOM 790 N N . GLN A 1 99 ? 14.251 7.102 -20.774 1.00 71.88 99 GLN A N 1
ATOM 791 C CA . GLN A 1 99 ? 15.263 7.254 -19.728 1.00 71.88 99 GLN A CA 1
ATOM 792 C C . GLN A 1 99 ? 14.604 7.006 -18.366 1.00 71.88 99 GLN A C 1
ATOM 794 O O . GLN A 1 99 ? 14.098 7.923 -17.724 1.00 71.88 99 GLN A O 1
ATOM 799 N N . MET A 1 100 ? 14.564 5.741 -17.958 1.00 66.44 100 MET A N 1
ATOM 800 C CA . MET A 1 100 ? 13.953 5.263 -16.716 1.00 66.44 100 MET A CA 1
ATOM 801 C C . MET A 1 100 ? 14.859 5.520 -15.499 1.00 66.44 100 MET A C 1
ATOM 803 O O . MET A 1 100 ? 15.109 4.600 -14.739 1.00 66.44 100 MET A O 1
ATOM 807 N N . GLY A 1 101 ? 15.393 6.737 -15.326 1.00 63.94 101 GLY A N 1
ATOM 808 C CA . GLY A 1 101 ? 16.287 7.072 -14.203 1.00 63.94 101 GLY A CA 1
ATOM 809 C C . GLY A 1 101 ? 17.410 6.045 -13.954 1.00 63.94 101 GLY A C 1
ATOM 810 O O . GLY A 1 101 ? 17.815 5.321 -14.861 1.00 63.94 101 GLY A O 1
ATOM 811 N N . GLU A 1 102 ? 17.917 5.989 -12.721 1.00 53.22 102 GLU A N 1
ATOM 812 C CA . GLU A 1 102 ? 18.852 4.940 -12.268 1.00 53.22 102 GLU A CA 1
ATOM 813 C C . GLU A 1 102 ? 18.119 3.691 -11.724 1.00 53.22 102 GLU A C 1
ATOM 815 O O . GLU A 1 102 ? 18.738 2.651 -11.518 1.00 53.22 102 GLU A O 1
ATOM 820 N N . GLU A 1 103 ? 16.794 3.753 -11.531 1.00 60.12 103 GLU A N 1
ATOM 821 C CA . GLU A 1 103 ? 16.013 2.709 -10.854 1.00 60.12 103 GLU A CA 1
ATOM 822 C C . GLU A 1 103 ? 15.298 1.770 -11.852 1.00 60.12 103 GLU A C 1
ATOM 824 O O . GLU A 1 103 ? 14.324 2.144 -12.519 1.00 60.12 103 GLU A O 1
ATOM 829 N N . TYR A 1 104 ? 15.719 0.498 -11.918 1.00 68.75 104 TYR A N 1
ATOM 830 C CA . TYR A 1 104 ? 14.979 -0.526 -12.666 1.00 68.75 104 TYR A CA 1
ATOM 831 C C . TYR A 1 104 ? 13.601 -0.747 -12.028 1.00 68.75 104 TYR A C 1
ATOM 833 O O . TYR A 1 104 ? 13.474 -1.289 -10.929 1.00 68.75 104 TYR A O 1
ATOM 841 N N . SER A 1 105 ? 12.553 -0.327 -12.734 1.00 82.50 105 SER A N 1
ATOM 842 C CA . SER A 1 105 ? 11.177 -0.392 -12.240 1.00 82.50 105 SER A CA 1
ATOM 843 C C . SER A 1 105 ? 10.511 -1.704 -12.650 1.00 82.50 105 SER A C 1
ATOM 845 O O . SER A 1 105 ? 10.422 -2.022 -13.836 1.00 82.50 105 SER A O 1
ATOM 847 N N . GLN A 1 106 ? 10.000 -2.456 -11.679 1.00 90.81 106 GLN A N 1
ATOM 848 C CA . GLN A 1 106 ? 9.154 -3.625 -11.917 1.00 90.81 106 GLN A CA 1
ATOM 849 C C . GLN A 1 106 ? 7.694 -3.201 -12.094 1.00 90.81 106 GLN A C 1
ATOM 851 O O . GLN A 1 106 ? 7.266 -2.188 -11.547 1.00 90.81 106 GLN A O 1
ATOM 856 N N . ILE A 1 107 ? 6.914 -3.976 -12.848 1.00 93.25 107 ILE A N 1
ATOM 857 C CA . ILE A 1 107 ? 5.527 -3.632 -13.179 1.00 93.25 107 ILE A CA 1
ATOM 858 C C . ILE A 1 107 ? 4.571 -4.654 -12.561 1.00 93.25 107 ILE A C 1
ATOM 860 O O . ILE A 1 107 ? 4.747 -5.859 -12.733 1.00 93.25 107 ILE A O 1
ATOM 864 N N . ILE A 1 108 ? 3.523 -4.164 -11.898 1.00 96.12 108 ILE A N 1
ATOM 865 C CA . ILE A 1 108 ? 2.353 -4.951 -11.492 1.00 96.12 108 ILE A CA 1
ATOM 866 C C . ILE A 1 108 ? 1.149 -4.489 -12.306 1.00 96.12 108 ILE A C 1
ATOM 868 O O . ILE A 1 108 ? 0.776 -3.321 -12.243 1.00 96.12 108 ILE A O 1
ATOM 872 N N . TYR A 1 109 ? 0.476 -5.419 -12.981 1.00 95.88 109 TYR A N 1
ATOM 873 C CA . TYR A 1 109 ? -0.837 -5.171 -13.575 1.00 95.88 109 TYR A CA 1
ATOM 874 C C . TYR A 1 109 ? -1.928 -5.567 -12.580 1.00 95.88 109 TYR A C 1
ATOM 876 O O . TYR A 1 109 ? -2.169 -6.744 -12.330 1.00 95.88 109 TYR A O 1
ATOM 884 N N . SER A 1 110 ? -2.568 -4.578 -11.955 1.00 96.94 110 SER A N 1
ATOM 885 C CA . SER A 1 110 ? -3.679 -4.799 -11.031 1.00 96.94 110 SER A CA 1
ATOM 886 C C . SER A 1 110 ? -4.548 -3.554 -10.899 1.00 96.94 110 SER A C 1
ATOM 888 O O . SER A 1 110 ? -4.248 -2.627 -10.149 1.00 96.94 110 SER A O 1
ATOM 890 N N . THR A 1 111 ? -5.713 -3.572 -11.549 1.00 96.88 111 THR A N 1
ATOM 891 C CA . THR A 1 111 ? -6.727 -2.510 -11.408 1.00 96.88 111 THR A CA 1
ATOM 892 C C . THR A 1 111 ? -7.193 -2.351 -9.955 1.00 96.88 111 THR A C 1
ATOM 894 O O . THR A 1 111 ? -7.535 -1.249 -9.527 1.00 96.88 111 THR A O 1
ATOM 897 N N . LYS A 1 112 ? -7.196 -3.438 -9.169 1.00 96.50 112 LYS A N 1
ATOM 898 C CA . LYS A 1 112 ? -7.557 -3.399 -7.743 1.00 96.50 112 LYS A CA 1
ATOM 899 C C . LYS A 1 112 ? -6.512 -2.634 -6.932 1.00 96.50 112 LYS A C 1
ATOM 901 O O . LYS A 1 112 ? -6.884 -1.738 -6.181 1.00 96.50 112 LYS A O 1
ATOM 906 N N . LEU A 1 113 ? -5.228 -2.946 -7.118 1.00 97.06 113 LEU A N 1
ATOM 907 C CA . LEU A 1 113 ? -4.131 -2.266 -6.425 1.00 97.06 113 LEU A CA 1
ATOM 908 C C . LEU A 1 113 ? -3.975 -0.812 -6.901 1.00 97.06 113 LEU A C 1
ATOM 910 O O . LEU A 1 113 ? -3.753 0.086 -6.094 1.00 97.06 113 LEU A O 1
ATOM 914 N N . TYR A 1 114 ? -4.199 -0.557 -8.191 1.00 96.81 114 TYR A N 1
ATOM 915 C CA . TYR A 1 114 ? -4.267 0.794 -8.745 1.00 96.81 114 TYR A CA 1
ATOM 916 C C . TYR A 1 114 ? -5.336 1.641 -8.033 1.00 96.81 114 TYR A C 1
ATOM 918 O O . TYR A 1 114 ? -5.050 2.731 -7.539 1.00 96.81 114 TYR A O 1
ATOM 926 N N . ARG A 1 115 ? -6.568 1.120 -7.913 1.00 96.94 115 ARG A N 1
ATOM 927 C CA . ARG A 1 115 ? -7.663 1.807 -7.203 1.00 96.94 115 ARG A CA 1
ATOM 928 C C . ARG A 1 115 ? -7.378 1.965 -5.715 1.00 96.94 115 ARG A C 1
ATOM 930 O O . ARG A 1 115 ? -7.756 2.981 -5.144 1.00 96.94 115 ARG A O 1
ATOM 937 N N . PHE A 1 116 ? -6.714 0.987 -5.104 1.00 97.94 116 PHE A N 1
ATOM 938 C CA . PHE A 1 116 ? -6.313 1.050 -3.704 1.00 97.94 116 PHE A CA 1
ATOM 939 C C . PHE A 1 116 ? -5.429 2.275 -3.431 1.00 97.94 116 PHE A C 1
ATOM 941 O O . PHE A 1 116 ? -5.740 3.053 -2.532 1.00 97.94 116 PHE A O 1
ATOM 948 N N . PHE A 1 117 ? -4.405 2.510 -4.256 1.00 97.88 117 PHE A N 1
ATOM 949 C CA . PHE A 1 117 ? -3.482 3.640 -4.095 1.00 97.88 117 PHE A CA 1
ATOM 950 C C . PHE A 1 117 ? -4.020 5.000 -4.554 1.00 97.88 117 PHE A C 1
ATOM 952 O O . PHE A 1 117 ? -3.345 6.015 -4.368 1.00 97.88 117 PHE A O 1
ATOM 959 N N . LYS A 1 118 ? -5.236 5.055 -5.111 1.00 95.94 118 LYS A N 1
ATOM 960 C CA . LYS A 1 118 ? -5.911 6.322 -5.429 1.00 95.94 118 LYS A CA 1
ATOM 961 C C . LYS A 1 118 ? -6.109 7.190 -4.180 1.00 95.94 118 LYS A C 1
ATOM 963 O O . LYS A 1 118 ? -6.084 8.414 -4.277 1.00 95.94 118 LYS A O 1
ATOM 968 N N . TYR A 1 119 ? -6.332 6.565 -3.025 1.00 97.19 119 TYR A N 1
ATOM 969 C CA . TYR A 1 119 ? -6.596 7.257 -1.767 1.00 97.19 119 TYR A CA 1
ATOM 970 C C . TYR A 1 119 ? -5.298 7.507 -1.000 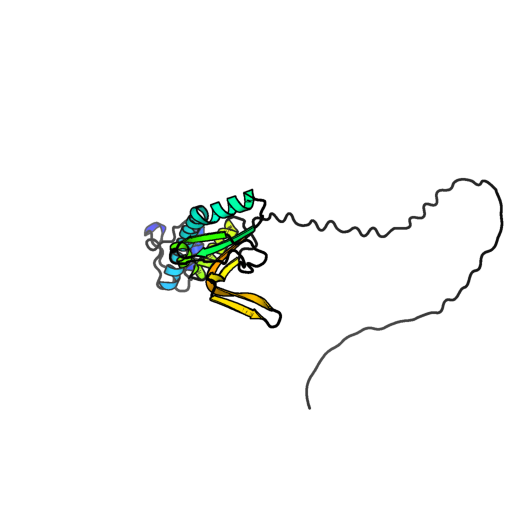1.00 97.19 119 TYR A C 1
ATOM 972 O O . TYR A 1 119 ? -4.501 6.590 -0.808 1.00 97.19 119 TYR A O 1
ATOM 980 N N . ILE A 1 120 ? -5.096 8.744 -0.534 1.00 97.19 120 ILE A N 1
ATOM 981 C CA . ILE A 1 120 ? -3.903 9.105 0.243 1.00 97.19 120 ILE A CA 1
ATOM 982 C C . ILE A 1 120 ? -3.817 8.338 1.564 1.00 97.19 120 ILE A C 1
ATOM 984 O O . ILE A 1 120 ? -2.754 7.812 1.866 1.00 97.19 120 ILE A O 1
ATOM 988 N N . GLU A 1 121 ? -4.941 8.173 2.259 1.00 97.75 121 GLU A N 1
ATOM 989 C CA . GLU A 1 121 ? -5.029 7.399 3.504 1.00 97.75 121 GLU A CA 1
ATOM 990 C C . GLU A 1 121 ? -4.548 5.956 3.307 1.00 97.75 121 GLU A C 1
ATOM 992 O O . GLU A 1 121 ? -3.698 5.460 4.040 1.00 97.75 121 GLU A O 1
ATOM 997 N N . ASN A 1 122 ? -4.979 5.302 2.223 1.00 98.44 122 ASN A N 1
ATOM 998 C CA . ASN A 1 122 ? -4.537 3.944 1.897 1.00 98.44 122 ASN A CA 1
ATOM 999 C C . ASN A 1 122 ? -3.024 3.859 1.644 1.00 98.44 122 ASN A C 1
ATOM 1001 O O . ASN A 1 122 ? -2.414 2.831 1.940 1.00 98.44 122 ASN A O 1
ATOM 1005 N N . ARG A 1 123 ? -2.407 4.917 1.094 1.00 98.50 123 ARG A N 1
ATOM 1006 C CA . ARG A 1 123 ? -0.947 4.980 0.910 1.00 98.50 123 ARG A CA 1
ATOM 1007 C C . ARG A 1 123 ? -0.231 5.059 2.253 1.00 98.50 123 ARG A C 1
ATOM 1009 O O . ARG A 1 123 ? 0.760 4.356 2.430 1.00 98.50 123 ARG A O 1
ATOM 1016 N N . GLU A 1 124 ? -0.736 5.849 3.197 1.00 98.31 124 GLU A N 1
ATOM 1017 C CA . GLU A 1 124 ? -0.158 5.930 4.544 1.00 98.31 124 GLU A CA 1
ATOM 1018 C C . GLU A 1 124 ? -0.328 4.614 5.313 1.00 98.31 124 GLU A C 1
ATOM 1020 O O . GLU A 1 124 ? 0.639 4.115 5.891 1.00 98.31 124 GLU A O 1
ATOM 1025 N N . VAL A 1 125 ? -1.498 3.972 5.218 1.00 98.50 125 VAL A N 1
ATOM 1026 C CA . VAL A 1 125 ? -1.726 2.632 5.781 1.00 98.50 125 VAL A CA 1
ATOM 1027 C C . VAL A 1 125 ? -0.751 1.613 5.185 1.00 98.50 125 VAL A C 1
ATOM 1029 O O . VAL A 1 125 ? -0.082 0.889 5.922 1.00 98.50 125 VAL A O 1
ATOM 1032 N N . ALA A 1 126 ? -0.604 1.575 3.858 1.00 98.56 126 ALA A N 1
ATOM 1033 C CA . ALA A 1 126 ? 0.334 0.674 3.189 1.00 98.56 126 ALA A CA 1
ATOM 1034 C C . ALA A 1 126 ? 1.790 0.941 3.591 1.00 98.56 126 ALA A C 1
ATOM 1036 O O . ALA A 1 126 ? 2.547 0.008 3.860 1.00 98.56 126 ALA A O 1
ATOM 1037 N N . LYS A 1 127 ? 2.180 2.214 3.688 1.00 98.56 127 LYS A N 1
ATOM 1038 C CA . LYS A 1 127 ? 3.505 2.624 4.158 1.00 98.56 127 LYS A CA 1
ATOM 1039 C C . LYS A 1 127 ? 3.757 2.136 5.580 1.00 98.56 127 LYS A C 1
ATOM 1041 O O . LYS A 1 127 ? 4.853 1.652 5.852 1.00 98.56 127 LYS A O 1
ATOM 1046 N N . GLN A 1 128 ? 2.765 2.224 6.466 1.00 98.38 128 GLN A N 1
ATOM 1047 C CA . GLN A 1 128 ? 2.884 1.700 7.822 1.00 98.38 128 GLN A CA 1
ATOM 1048 C C . GLN A 1 128 ? 3.019 0.175 7.829 1.00 98.38 128 GLN A C 1
ATOM 1050 O O . GLN A 1 128 ? 3.916 -0.334 8.488 1.00 98.38 128 GLN A O 1
ATOM 1055 N N . VAL A 1 129 ? 2.238 -0.552 7.023 1.00 98.56 129 VAL A N 1
ATOM 1056 C CA . VAL A 1 129 ? 2.392 -2.012 6.876 1.00 98.56 129 VAL A CA 1
ATOM 1057 C C . VAL A 1 129 ? 3.806 -2.382 6.422 1.00 98.56 129 VAL A C 1
ATOM 1059 O O . VAL A 1 129 ? 4.415 -3.282 6.991 1.00 98.56 129 VAL A O 1
ATOM 1062 N N . LEU A 1 130 ? 4.371 -1.685 5.431 1.00 98.38 130 LEU A N 1
ATOM 1063 C CA . LEU A 1 130 ? 5.740 -1.952 4.973 1.00 98.38 130 LEU A CA 1
ATOM 1064 C C . LEU A 1 130 ? 6.782 -1.674 6.073 1.00 98.38 130 LEU A C 1
ATOM 1066 O O . LEU A 1 130 ? 7.726 -2.452 6.220 1.00 98.38 130 LEU A O 1
ATOM 1070 N N . LYS A 1 131 ? 6.596 -0.615 6.875 1.00 97.88 131 LYS A N 1
ATOM 1071 C CA . LYS A 1 131 ? 7.445 -0.336 8.048 1.00 97.88 131 LYS A CA 1
ATOM 1072 C C . LYS A 1 131 ? 7.340 -1.440 9.098 1.00 97.88 131 LYS A C 1
ATOM 1074 O O . LYS A 1 131 ? 8.369 -1.905 9.578 1.00 97.88 131 LYS A O 1
ATOM 1079 N N . ASP A 1 132 ? 6.124 -1.885 9.414 1.00 97.56 132 ASP A N 1
ATOM 1080 C CA . ASP A 1 132 ? 5.860 -2.957 10.384 1.00 97.56 132 ASP A CA 1
ATOM 1081 C C . ASP A 1 132 ? 6.521 -4.281 9.940 1.00 97.56 132 ASP A C 1
ATOM 1083 O O . ASP A 1 132 ? 6.936 -5.090 10.767 1.00 97.56 132 ASP A O 1
ATOM 1087 N N . ARG A 1 133 ? 6.686 -4.486 8.624 1.00 96.69 133 ARG A N 1
ATOM 1088 C CA . ARG A 1 133 ? 7.417 -5.619 8.023 1.00 96.69 133 ARG A CA 1
ATOM 1089 C C . ARG A 1 133 ? 8.942 -5.422 7.954 1.00 96.69 133 ARG A C 1
ATOM 1091 O O . ARG A 1 133 ? 9.634 -6.275 7.405 1.00 96.69 133 ARG A O 1
ATOM 1098 N N . GLY A 1 134 ? 9.476 -4.334 8.509 1.00 95.69 134 GLY A N 1
ATOM 1099 C CA . GLY A 1 134 ? 10.915 -4.072 8.617 1.00 95.69 134 GLY A CA 1
ATOM 1100 C C . GLY A 1 134 ? 11.562 -3.431 7.385 1.00 95.69 134 GLY A C 1
ATOM 1101 O O . GLY A 1 134 ? 12.791 -3.391 7.303 1.00 95.69 134 GLY A O 1
ATOM 1102 N N . LEU A 1 135 ? 10.771 -2.930 6.433 1.00 96.75 135 LEU A N 1
ATOM 1103 C CA . LEU A 1 135 ? 11.290 -2.257 5.240 1.00 96.75 135 LEU A CA 1
ATOM 1104 C C . LEU A 1 135 ? 11.628 -0.790 5.525 1.00 96.75 135 LEU A C 1
ATOM 1106 O O . LEU A 1 135 ? 11.041 -0.138 6.391 1.00 96.75 135 LEU A O 1
ATOM 1110 N N . LYS A 1 136 ? 12.583 -0.260 4.764 1.00 94.69 136 LYS A N 1
ATOM 1111 C CA . LYS A 1 136 ? 13.126 1.097 4.893 1.00 94.69 136 LYS A CA 1
ATOM 1112 C C . LYS A 1 136 ? 13.005 1.864 3.578 1.00 94.69 136 LYS A C 1
ATOM 1114 O O . LYS A 1 136 ? 12.624 1.301 2.556 1.00 94.69 136 LYS A O 1
ATOM 1119 N N . ASN A 1 137 ? 13.303 3.166 3.612 1.00 94.81 137 ASN A N 1
ATOM 1120 C CA . ASN A 1 137 ? 13.280 4.059 2.442 1.00 94.81 137 ASN A CA 1
ATOM 1121 C C . ASN A 1 137 ? 11.979 3.952 1.622 1.00 94.81 137 ASN A C 1
ATOM 1123 O O . ASN A 1 137 ? 11.984 3.979 0.390 1.00 94.81 137 ASN A O 1
ATOM 1127 N N . ILE A 1 138 ? 10.854 3.798 2.329 1.00 97.38 138 ILE A N 1
ATOM 1128 C CA . ILE A 1 138 ? 9.549 3.558 1.720 1.00 97.38 138 ILE A CA 1
ATOM 1129 C C . ILE A 1 138 ? 9.010 4.864 1.135 1.00 97.38 138 ILE A C 1
ATOM 1131 O O . ILE A 1 138 ? 8.742 5.816 1.876 1.00 97.38 138 ILE A O 1
ATOM 1135 N N . ARG A 1 139 ? 8.785 4.882 -0.180 1.00 97.00 139 ARG A N 1
ATOM 1136 C CA . ARG A 1 139 ? 8.057 5.947 -0.882 1.00 97.00 139 ARG A CA 1
ATOM 1137 C C . ARG A 1 139 ? 6.865 5.319 -1.593 1.00 97.00 139 ARG A C 1
ATOM 1139 O O . ARG A 1 139 ? 7.023 4.353 -2.327 1.00 97.00 139 ARG A O 1
ATOM 1146 N N . ILE A 1 140 ? 5.673 5.851 -1.352 1.00 97.94 140 ILE A N 1
ATOM 1147 C CA . ILE A 1 140 ? 4.451 5.448 -2.051 1.00 97.94 140 ILE A CA 1
ATOM 1148 C C . ILE A 1 140 ? 3.817 6.721 -2.574 1.00 97.94 140 ILE A C 1
ATOM 1150 O O . ILE A 1 140 ? 3.557 7.646 -1.804 1.00 97.94 140 ILE A O 1
ATOM 1154 N N . GLY A 1 141 ? 3.567 6.780 -3.871 1.00 96.75 141 GLY A N 1
ATOM 1155 C CA . GLY A 1 141 ? 3.075 7.994 -4.499 1.00 96.75 141 GLY A CA 1
ATOM 1156 C C . GLY A 1 141 ? 2.439 7.720 -5.844 1.00 96.75 141 GLY A C 1
ATOM 1157 O O . GLY A 1 141 ? 2.127 6.580 -6.179 1.00 96.75 141 GLY A O 1
ATOM 1158 N N . ILE A 1 142 ? 2.192 8.793 -6.583 1.00 95.62 142 ILE A N 1
ATOM 1159 C CA . ILE A 1 142 ? 1.731 8.741 -7.965 1.00 95.62 142 ILE A CA 1
ATOM 1160 C C . ILE A 1 142 ? 2.710 9.598 -8.758 1.00 95.62 142 ILE A C 1
ATOM 1162 O O . ILE A 1 142 ? 2.898 10.766 -8.422 1.00 95.62 142 ILE A O 1
ATOM 1166 N N . GLU A 1 143 ? 3.340 9.002 -9.762 1.00 92.12 143 GLU A N 1
ATOM 1167 C CA . GLU A 1 143 ? 4.356 9.645 -10.595 1.00 92.12 143 GLU A CA 1
ATOM 1168 C C . GLU A 1 143 ? 4.050 9.440 -12.078 1.00 92.12 143 GLU A C 1
ATOM 1170 O O . GLU A 1 143 ? 3.270 8.566 -12.465 1.00 92.12 143 GLU A O 1
ATOM 1175 N N . GLY A 1 144 ? 4.640 10.283 -12.927 1.00 91.44 144 GLY A N 1
ATOM 1176 C CA . GLY A 1 144 ? 4.519 10.141 -14.372 1.00 91.44 144 GLY A CA 1
ATOM 1177 C C . GLY A 1 144 ? 5.306 8.927 -14.857 1.00 91.44 144 GLY A C 1
ATOM 1178 O O . GLY A 1 144 ? 6.529 8.920 -14.778 1.00 91.44 144 GLY A O 1
ATOM 1179 N N . TYR A 1 145 ? 4.613 7.942 -15.422 1.00 90.50 145 TYR A N 1
ATOM 1180 C CA . TYR A 1 145 ? 5.212 6.751 -16.011 1.00 90.50 145 TYR A CA 1
ATOM 1181 C C . TYR A 1 145 ? 5.145 6.799 -17.546 1.00 90.50 145 TYR A C 1
ATOM 1183 O O . TYR A 1 145 ? 4.058 7.042 -18.089 1.00 90.50 145 TYR A O 1
ATOM 1191 N N . PRO A 1 146 ? 6.264 6.582 -18.265 1.00 89.88 146 PRO A N 1
ATOM 1192 C CA . PRO A 1 146 ? 6.271 6.597 -19.723 1.00 89.88 146 PRO A CA 1
ATOM 1193 C C . PRO A 1 146 ? 5.531 5.371 -20.272 1.00 89.88 146 PRO A C 1
ATOM 1195 O O . PRO A 1 146 ? 5.826 4.238 -19.904 1.00 89.88 146 PRO A O 1
ATOM 1198 N N . THR A 1 147 ? 4.575 5.587 -21.174 1.00 86.31 147 THR A N 1
ATOM 1199 C CA . THR A 1 147 ? 3.746 4.512 -21.755 1.00 86.31 147 THR A CA 1
ATOM 1200 C C . THR A 1 147 ? 4.035 4.303 -23.224 1.00 86.31 147 THR A C 1
ATOM 1202 O O . THR A 1 147 ? 4.637 3.299 -23.581 1.00 86.31 147 THR A O 1
ATOM 1205 N N . CYS A 1 148 ? 3.629 5.252 -24.062 1.00 83.25 148 CYS A N 1
ATOM 1206 C CA . CYS A 1 148 ? 3.723 5.135 -25.511 1.00 83.25 148 CYS A CA 1
ATOM 1207 C C . CYS A 1 148 ? 4.644 6.209 -26.079 1.00 83.25 148 CYS A C 1
ATOM 1209 O O . CYS A 1 148 ? 4.708 7.333 -25.570 1.00 83.25 148 CYS A O 1
ATOM 1211 N N . LYS A 1 149 ? 5.316 5.880 -27.178 1.00 81.81 149 LYS A N 1
ATOM 1212 C CA . LYS A 1 149 ? 6.048 6.848 -27.992 1.00 81.81 149 LYS A CA 1
ATOM 1213 C C . LYS A 1 149 ? 5.068 7.817 -28.657 1.00 81.81 149 LYS A C 1
ATOM 1215 O O . LYS A 1 149 ? 4.252 7.411 -29.476 1.00 81.81 149 LYS A O 1
ATOM 1220 N N . GLU A 1 150 ? 5.163 9.100 -28.326 1.00 79.50 150 GLU A N 1
ATOM 1221 C CA . GLU A 1 150 ? 4.320 10.138 -28.928 1.00 79.50 150 GLU A CA 1
ATOM 1222 C C . GLU A 1 150 ? 4.916 10.599 -30.261 1.00 79.50 150 GLU A C 1
ATOM 1224 O O . GLU A 1 150 ? 4.248 10.605 -31.292 1.00 79.50 150 GLU A O 1
ATOM 1229 N N . LYS A 1 151 ? 6.195 10.996 -30.251 1.00 79.94 151 LYS A N 1
ATOM 1230 C CA . LYS A 1 151 ? 6.857 11.573 -31.427 1.00 79.94 151 LYS A CA 1
ATOM 1231 C C . LYS A 1 151 ? 8.370 11.435 -31.370 1.00 79.94 151 LYS A C 1
ATOM 1233 O O . LYS A 1 151 ? 8.966 11.398 -30.298 1.00 79.94 151 LYS A O 1
ATOM 1238 N N . VAL A 1 152 ? 8.999 11.422 -32.542 1.00 76.44 152 VAL A N 1
ATOM 1239 C CA . VAL A 1 152 ? 10.453 11.572 -32.684 1.00 76.44 152 VAL A CA 1
ATOM 1240 C C . VAL A 1 152 ? 10.733 12.990 -33.157 1.00 76.44 152 VAL A C 1
ATOM 1242 O O . VAL A 1 152 ? 10.274 13.389 -34.225 1.00 76.44 152 VAL A O 1
ATOM 1245 N N . LYS A 1 153 ? 11.473 13.763 -32.367 1.00 79.12 153 LYS A N 1
ATOM 1246 C CA . LYS A 1 153 ? 11.870 15.128 -32.704 1.00 79.12 153 LYS A CA 1
ATOM 1247 C C . LYS A 1 153 ? 13.334 15.144 -33.128 1.00 79.12 153 LYS A C 1
ATOM 1249 O O . LYS A 1 153 ? 14.210 14.746 -32.368 1.00 79.12 153 LYS A O 1
ATOM 1254 N N . LEU A 1 154 ? 13.607 15.638 -34.333 1.00 77.25 154 LEU A N 1
ATOM 1255 C CA . LEU A 1 154 ? 14.971 15.906 -34.781 1.00 77.25 154 LEU A CA 1
ATOM 1256 C C . LEU A 1 154 ? 15.442 17.233 -34.170 1.00 77.25 154 LEU A C 1
ATOM 1258 O O . LEU A 1 154 ? 14.826 18.276 -34.403 1.00 77.25 154 LEU A O 1
ATOM 1262 N N . ARG A 1 155 ? 16.511 17.212 -33.367 1.00 79.69 155 ARG A N 1
ATOM 1263 C CA . ARG A 1 155 ? 17.122 18.443 -32.838 1.00 79.69 155 ARG A CA 1
ATOM 1264 C C . ARG A 1 155 ? 18.083 19.070 -33.853 1.00 79.69 155 ARG A C 1
ATOM 1266 O O . ARG A 1 155 ? 18.622 18.388 -34.727 1.00 79.69 155 ARG A O 1
ATOM 1273 N N . ALA A 1 156 ? 18.342 20.371 -33.693 1.00 72.31 156 ALA A N 1
ATOM 1274 C CA . ALA A 1 156 ? 19.403 21.076 -34.409 1.00 72.31 156 ALA A CA 1
ATOM 1275 C C . ALA A 1 156 ? 20.754 20.419 -34.064 1.00 72.31 156 ALA A C 1
ATOM 1277 O O . ALA A 1 156 ? 21.239 20.543 -32.944 1.00 72.31 156 ALA A O 1
ATOM 1278 N N . GLY A 1 157 ? 21.290 19.622 -34.991 1.00 76.31 157 GLY A N 1
ATOM 1279 C CA . GLY A 1 157 ? 22.436 18.732 -34.761 1.00 76.31 157 GLY A CA 1
ATOM 1280 C C . GLY A 1 157 ? 22.237 17.293 -35.253 1.00 76.31 157 GLY A C 1
ATOM 1281 O O . GLY A 1 157 ? 23.142 16.479 -35.107 1.00 76.31 157 GLY A O 1
ATOM 1282 N N . GLY A 1 158 ? 21.070 16.956 -35.819 1.00 77.25 158 GLY A N 1
ATOM 1283 C CA . GLY A 1 158 ? 20.832 15.662 -36.476 1.00 77.25 158 GLY A CA 1
ATOM 1284 C C . GLY A 1 158 ? 20.553 14.495 -35.522 1.00 77.25 158 GLY A C 1
ATOM 1285 O O . GLY A 1 158 ? 20.373 13.367 -35.971 1.00 77.25 158 GLY A O 1
ATOM 1286 N N . ARG A 1 159 ? 20.496 14.752 -34.208 1.00 75.25 159 ARG A N 1
ATOM 1287 C CA . ARG A 1 159 ? 20.128 13.749 -33.200 1.00 75.25 159 ARG A CA 1
ATOM 1288 C C . ARG A 1 159 ? 18.610 13.641 -33.091 1.00 75.25 159 ARG A C 1
ATOM 1290 O O . ARG A 1 159 ? 17.926 14.652 -32.912 1.00 75.25 159 ARG A O 1
ATOM 1297 N N . TYR A 1 160 ? 18.109 12.414 -33.177 1.00 74.62 160 TYR A N 1
ATOM 1298 C CA . TYR A 1 160 ? 16.716 12.086 -32.906 1.00 74.62 160 TYR A CA 1
ATOM 1299 C C . TYR A 1 160 ? 16.498 11.982 -31.395 1.00 74.62 160 TYR A C 1
ATOM 1301 O O . TYR A 1 160 ? 17.229 11.280 -30.702 1.00 74.62 160 TYR A O 1
ATOM 1309 N N . GLU A 1 161 ? 15.495 12.689 -30.887 1.00 77.38 161 GLU A N 1
ATOM 1310 C CA . GLU A 1 161 ? 15.009 12.567 -29.517 1.00 77.38 161 GLU A CA 1
ATOM 1311 C C . GLU A 1 161 ? 13.608 11.963 -29.548 1.00 77.38 161 GLU A C 1
ATOM 1313 O O . GLU A 1 161 ? 12.726 12.448 -30.260 1.00 77.38 161 GLU A O 1
ATOM 1318 N N . VAL A 1 162 ? 13.401 10.894 -28.787 1.00 80.56 162 VAL A N 1
ATOM 1319 C CA . VAL A 1 162 ? 12.097 10.245 -28.672 1.00 80.56 162 VAL A CA 1
ATOM 1320 C C . VAL A 1 162 ? 11.352 10.830 -27.481 1.00 80.56 162 VAL A C 1
ATOM 1322 O O . VAL A 1 162 ? 11.866 10.851 -26.368 1.00 80.56 162 VAL A O 1
ATOM 1325 N N . ILE A 1 163 ? 10.142 11.321 -27.730 1.00 84.12 163 ILE A N 1
ATOM 1326 C CA . ILE A 1 163 ? 9.257 11.892 -26.719 1.00 84.12 163 ILE A CA 1
ATOM 1327 C C . ILE A 1 163 ? 8.197 10.847 -26.380 1.00 84.12 163 ILE A C 1
ATOM 1329 O O . ILE A 1 163 ? 7.493 10.354 -27.266 1.00 84.12 163 ILE A O 1
ATOM 1333 N N . TYR A 1 164 ? 8.104 10.526 -25.094 1.00 86.31 164 TYR A N 1
ATOM 1334 C CA . TYR A 1 164 ? 7.144 9.581 -24.537 1.00 86.31 164 TYR A CA 1
ATOM 1335 C C . TYR A 1 164 ? 5.960 10.301 -23.899 1.00 86.31 164 TYR A C 1
ATOM 1337 O O . TYR A 1 164 ? 6.112 11.377 -23.323 1.00 86.31 164 TYR A O 1
ATOM 1345 N N . ASN A 1 165 ? 4.791 9.668 -23.959 1.00 87.75 165 ASN A N 1
ATOM 1346 C CA . ASN A 1 165 ? 3.620 10.069 -23.197 1.00 87.75 165 ASN A CA 1
ATOM 1347 C C . ASN A 1 165 ? 3.737 9.583 -21.746 1.00 87.75 165 ASN A C 1
ATOM 1349 O O . ASN A 1 165 ? 3.955 8.391 -21.504 1.00 87.75 165 ASN A O 1
ATOM 1353 N N . TYR A 1 166 ? 3.540 10.492 -20.792 1.00 89.56 166 TYR A N 1
ATOM 1354 C CA . TYR A 1 166 ? 3.618 10.204 -19.362 1.00 89.56 166 TYR A CA 1
ATOM 1355 C C . TYR A 1 166 ? 2.228 10.172 -18.745 1.00 89.56 166 TYR A C 1
ATOM 1357 O O . TYR A 1 166 ? 1.463 11.130 -18.844 1.00 89.56 166 TYR A O 1
ATOM 1365 N N . VAL A 1 167 ? 1.920 9.079 -18.053 1.00 90.94 167 VAL A N 1
ATOM 1366 C CA . VAL A 1 167 ? 0.646 8.901 -17.356 1.00 90.94 167 VAL A CA 1
ATOM 1367 C C . VAL A 1 167 ? 0.878 8.746 -15.863 1.00 90.94 167 VAL A C 1
ATOM 1369 O O . VAL A 1 167 ? 1.815 8.086 -15.432 1.00 90.94 167 VAL A O 1
ATOM 1372 N N . GLN A 1 168 ? 0.018 9.359 -15.057 1.00 93.81 168 GLN A N 1
ATOM 1373 C CA . GLN A 1 168 ? 0.128 9.308 -13.601 1.00 93.81 168 GLN A CA 1
ATOM 1374 C C . GLN A 1 168 ? -0.202 7.899 -13.097 1.00 93.81 168 GLN A C 1
ATOM 1376 O O . GLN A 1 168 ? -1.334 7.426 -13.265 1.00 93.81 168 GLN A O 1
ATOM 1381 N N . ARG A 1 169 ? 0.778 7.207 -12.510 1.00 95.38 169 ARG A N 1
ATOM 1382 C CA . ARG A 1 169 ? 0.635 5.830 -12.026 1.00 95.38 169 ARG A CA 1
ATOM 1383 C C . ARG A 1 169 ? 1.130 5.683 -10.595 1.00 95.38 169 ARG A C 1
ATOM 1385 O O . ARG A 1 169 ? 2.134 6.299 -10.238 1.00 95.38 169 ARG A O 1
ATOM 1392 N N . PRO A 1 170 ? 0.426 4.893 -9.764 1.00 97.25 170 PRO A N 1
ATOM 1393 C CA . PRO A 1 170 ? 0.914 4.578 -8.440 1.00 97.25 170 PRO A CA 1
ATOM 1394 C C . PRO A 1 170 ? 2.250 3.852 -8.510 1.00 97.25 170 PRO A C 1
ATOM 1396 O O . PRO A 1 170 ? 2.434 2.965 -9.346 1.00 97.25 170 PRO A O 1
ATOM 1399 N N . PHE A 1 171 ? 3.139 4.187 -7.589 1.00 96.31 171 PHE A N 1
ATOM 1400 C CA . PHE A 1 171 ? 4.398 3.485 -7.415 1.00 96.31 171 PHE A CA 1
ATOM 1401 C C . PHE A 1 171 ? 4.644 3.162 -5.943 1.00 96.31 171 PHE A C 1
ATOM 1403 O O . PHE A 1 171 ? 4.096 3.802 -5.038 1.00 96.31 171 PHE A O 1
ATOM 1410 N N . ILE A 1 172 ? 5.479 2.154 -5.721 1.00 97.00 172 ILE A N 1
ATOM 1411 C CA . ILE A 1 172 ? 5.969 1.729 -4.419 1.00 97.00 172 ILE A CA 1
ATOM 1412 C C . ILE A 1 172 ? 7.477 1.545 -4.548 1.00 97.00 172 ILE A C 1
ATOM 1414 O O . ILE A 1 172 ? 7.948 0.687 -5.290 1.00 97.00 172 ILE A O 1
ATOM 1418 N N . HIS A 1 173 ? 8.231 2.332 -3.803 1.00 96.06 173 HIS A N 1
ATOM 1419 C CA . HIS A 1 173 ? 9.658 2.159 -3.604 1.00 96.06 173 HIS A CA 1
ATOM 1420 C C . HIS A 1 173 ? 9.900 1.689 -2.176 1.00 96.06 173 HIS A C 1
ATOM 1422 O O . HIS A 1 173 ? 9.308 2.236 -1.243 1.00 96.06 173 HIS A O 1
ATOM 1428 N N . MET A 1 174 ? 10.781 0.712 -1.989 1.00 96.12 174 MET A N 1
ATOM 1429 C CA . MET A 1 174 ? 11.211 0.268 -0.664 1.00 96.12 174 MET A CA 1
ATOM 1430 C C . MET A 1 174 ? 12.579 -0.409 -0.719 1.00 96.12 174 MET A C 1
ATOM 1432 O O . MET A 1 174 ? 12.956 -0.985 -1.737 1.00 96.12 174 MET A O 1
ATOM 1436 N N . SER A 1 175 ? 13.282 -0.395 0.409 1.00 95.12 175 SER A N 1
ATOM 1437 C CA . SER A 1 175 ? 14.577 -1.038 0.605 1.00 95.12 175 SER A CA 1
ATOM 1438 C C . SER A 1 175 ? 14.511 -2.049 1.750 1.00 95.12 175 SER A C 1
ATOM 1440 O O . SER A 1 175 ? 13.853 -1.823 2.769 1.00 95.12 175 SER A O 1
ATOM 1442 N N . TRP 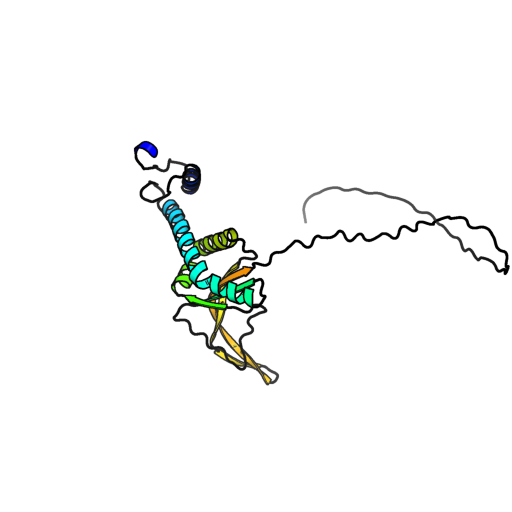A 1 176 ? 15.207 -3.170 1.581 1.00 95.38 176 TRP A N 1
ATOM 1443 C CA . TRP A 1 176 ? 15.532 -4.132 2.640 1.00 95.38 176 TRP A CA 1
ATOM 1444 C C . TRP A 1 176 ? 17.041 -4.168 2.887 1.00 95.38 176 TRP A C 1
ATOM 1446 O O . TRP A 1 176 ? 17.574 -5.144 3.424 1.00 95.38 176 TRP A O 1
ATOM 1456 N N . GLU A 1 177 ? 17.750 -3.109 2.491 1.00 91.38 177 GLU A N 1
ATOM 1457 C CA . GLU A 1 177 ? 19.139 -2.947 2.861 1.00 91.38 177 GLU A CA 1
ATOM 1458 C C . GLU A 1 177 ? 19.239 -2.861 4.380 1.00 91.38 177 GLU A C 1
ATOM 1460 O O . GLU A 1 177 ? 18.762 -1.931 5.046 1.00 91.38 177 GLU A O 1
ATOM 1465 N N . LYS A 1 178 ? 19.877 -3.878 4.948 1.00 83.56 178 LYS A N 1
ATOM 1466 C CA . LYS A 1 178 ? 20.331 -3.826 6.319 1.00 83.56 178 LYS A CA 1
ATOM 1467 C C . LYS A 1 178 ? 21.532 -2.888 6.314 1.00 83.56 178 LYS A C 1
ATOM 1469 O O . LYS A 1 178 ? 22.658 -3.341 6.156 1.00 83.56 178 LYS A O 1
ATOM 1474 N N . GLU A 1 179 ? 21.289 -1.586 6.450 1.00 70.75 179 GLU A N 1
ATOM 1475 C CA . GLU A 1 179 ? 22.308 -0.681 6.978 1.00 70.75 179 GLU A CA 1
ATOM 1476 C C . GLU A 1 179 ? 22.759 -1.273 8.321 1.00 70.75 179 GLU A C 1
ATOM 1478 O O . GLU A 1 179 ? 22.141 -1.054 9.365 1.00 70.75 179 GLU A O 1
ATOM 1483 N N . GLU A 1 180 ? 23.809 -2.087 8.302 1.00 54.84 180 GLU A N 1
ATOM 1484 C CA . GLU A 1 180 ? 24.691 -2.179 9.444 1.00 54.84 180 GLU A CA 1
ATOM 1485 C C . GLU A 1 180 ? 25.386 -0.842 9.430 1.00 54.84 180 GLU A C 1
ATOM 1487 O O . GLU A 1 180 ? 26.058 -0.508 8.451 1.00 54.84 180 GLU A O 1
ATOM 1492 N N . GLY A 1 181 ? 25.085 -0.027 10.447 1.00 53.16 181 GLY A N 1
ATOM 1493 C CA . GLY A 1 181 ? 25.674 1.286 10.580 1.00 53.16 181 GLY A CA 1
ATOM 1494 C C . GLY A 1 181 ? 27.124 1.176 10.162 1.00 53.16 181 GLY A C 1
ATOM 1495 O O . GLY A 1 181 ? 27.842 0.294 10.643 1.00 53.16 181 GLY A O 1
ATOM 1496 N N . LYS A 1 182 ? 27.546 2.048 9.242 1.00 54.31 182 LYS A N 1
ATOM 1497 C CA . LYS A 1 182 ? 28.932 2.479 9.237 1.00 54.31 182 LYS A CA 1
ATOM 1498 C C . LYS A 1 182 ? 29.189 2.793 10.699 1.00 54.31 182 LYS A C 1
ATOM 1500 O O . LYS A 1 182 ? 28.768 3.842 11.189 1.00 54.31 182 LYS A O 1
ATOM 1505 N N . SER A 1 183 ? 29.784 1.846 11.422 1.00 50.25 183 SER A N 1
ATOM 1506 C CA . SER A 1 183 ? 30.522 2.158 12.611 1.00 50.25 183 SER A CA 1
ATOM 1507 C C . SER A 1 183 ? 31.412 3.241 12.056 1.00 50.25 183 SER A C 1
ATOM 1509 O O . SER A 1 183 ? 32.237 2.979 11.177 1.00 50.25 183 SER A O 1
ATOM 1511 N N . ARG A 1 184 ? 31.138 4.489 12.435 1.00 56.16 184 ARG A N 1
ATOM 1512 C CA . ARG A 1 184 ? 32.135 5.532 12.343 1.00 56.16 184 ARG A CA 1
ATOM 1513 C C . ARG A 1 184 ? 33.185 5.006 13.300 1.00 56.16 184 ARG A C 1
ATOM 1515 O O . ARG A 1 184 ? 33.157 5.331 14.481 1.00 56.16 184 ARG A O 1
ATOM 1522 N N . HIS A 1 185 ? 33.983 4.036 12.847 1.00 57.25 185 HIS A N 1
ATOM 1523 C CA . HIS A 1 185 ? 35.220 3.737 13.501 1.00 57.25 185 HIS A CA 1
ATOM 1524 C C . HIS A 1 185 ? 35.849 5.106 13.525 1.00 57.25 185 HIS A C 1
ATOM 1526 O O . HIS A 1 185 ? 35.948 5.760 12.484 1.00 57.25 185 HIS A O 1
ATOM 1532 N N . VAL A 1 186 ? 36.006 5.613 14.741 1.00 59.97 186 VAL A N 1
ATOM 1533 C CA . VAL A 1 186 ? 36.621 6.900 14.967 1.00 59.97 186 VAL A CA 1
ATOM 1534 C C . VAL A 1 186 ? 37.877 6.824 14.123 1.00 59.97 186 VAL A C 1
ATOM 1536 O O . VAL A 1 186 ? 38.672 5.901 14.322 1.00 59.97 186 VAL A O 1
ATOM 1539 N N . ASP A 1 187 ? 38.001 7.682 13.111 1.00 58.03 187 ASP A N 1
ATOM 1540 C CA . ASP A 1 187 ? 39.299 7.887 12.506 1.00 58.03 187 ASP A CA 1
ATOM 1541 C C . ASP A 1 187 ? 40.123 8.397 13.676 1.00 58.03 187 ASP A C 1
ATOM 1543 O O . ASP A 1 187 ? 40.053 9.567 14.059 1.00 58.03 187 ASP A O 1
ATOM 1547 N N . PHE A 1 188 ? 40.842 7.487 14.330 1.00 52.59 188 PHE A N 1
ATOM 1548 C CA . PHE A 1 188 ? 41.981 7.856 15.122 1.00 52.59 188 PHE A CA 1
ATOM 1549 C C . PHE A 1 188 ? 42.928 8.421 14.083 1.00 52.59 188 PHE A C 1
ATOM 1551 O O . PHE A 1 188 ? 43.761 7.720 13.510 1.00 52.59 188 PHE A O 1
ATOM 1558 N N . GLN A 1 189 ? 42.749 9.708 13.795 1.00 56.34 189 GLN A N 1
ATOM 1559 C CA . GLN A 1 189 ? 43.802 10.531 13.276 1.00 56.34 189 GLN A CA 1
ATOM 1560 C C . GLN A 1 189 ? 44.876 10.406 14.345 1.00 56.34 189 GLN A C 1
ATOM 1562 O O . GLN A 1 189 ? 44.826 11.038 15.398 1.00 56.34 189 GLN A O 1
ATOM 1567 N N . CYS A 1 190 ? 45.756 9.431 14.131 1.00 57.22 190 CYS A N 1
ATOM 1568 C CA . CYS A 1 190 ? 46.885 9.159 14.976 1.00 57.22 190 CYS A CA 1
ATOM 1569 C C . CYS A 1 190 ? 47.732 10.413 14.841 1.00 57.22 190 CYS A C 1
ATOM 1571 O O . CYS A 1 190 ? 48.492 10.572 13.882 1.00 57.22 190 CYS A O 1
ATOM 1573 N N . VAL A 1 191 ? 47.508 11.371 15.741 1.00 53.72 191 VAL A N 1
ATOM 1574 C CA . VAL A 1 191 ? 48.434 12.466 15.948 1.00 53.72 191 VAL A CA 1
ATOM 1575 C C . VAL A 1 191 ? 49.734 11.741 16.220 1.00 53.72 191 VAL A C 1
ATOM 1577 O O . VAL A 1 191 ? 49.831 11.022 17.213 1.00 53.72 191 VAL A O 1
ATOM 1580 N N . ARG A 1 192 ? 50.682 11.813 15.279 1.00 56.19 192 ARG A N 1
ATOM 1581 C CA . ARG A 1 192 ? 52.014 11.245 15.463 1.00 56.19 192 ARG A CA 1
ATOM 1582 C C . ARG A 1 192 ? 52.599 11.918 16.696 1.00 56.19 192 ARG A C 1
ATOM 1584 O O . ARG A 1 192 ? 53.199 12.986 16.597 1.00 56.19 192 ARG A O 1
ATOM 1591 N N . SER A 1 193 ? 52.422 11.306 17.856 1.00 54.94 193 SER A N 1
ATOM 1592 C CA . SER A 1 193 ? 53.191 11.612 19.040 1.00 54.94 193 SER A CA 1
ATOM 1593 C C . SER A 1 193 ? 54.630 11.281 18.670 1.00 54.94 193 SER A C 1
ATOM 1595 O O . SER A 1 193 ? 55.007 10.121 18.516 1.00 54.94 193 SER A O 1
ATOM 1597 N N . ARG A 1 194 ? 55.446 12.319 18.460 1.00 58.28 194 ARG A N 1
ATOM 1598 C CA . ARG A 1 194 ? 56.901 12.186 18.481 1.00 58.28 194 ARG A CA 1
ATOM 1599 C C . ARG A 1 194 ? 57.294 11.834 19.914 1.00 58.28 194 ARG A C 1
ATOM 1601 O O . ARG A 1 194 ? 57.708 12.697 20.677 1.00 58.28 194 ARG A O 1
ATOM 1608 N N . SER A 1 195 ? 57.134 10.574 20.302 1.00 53.50 195 SER A N 1
ATOM 1609 C CA . SER A 1 195 ? 57.824 10.056 21.473 1.00 53.50 195 SER A CA 1
ATOM 1610 C C . SER A 1 195 ? 59.294 9.918 21.090 1.00 53.50 195 SER A C 1
ATOM 1612 O O . SER A 1 195 ? 59.674 8.999 20.366 1.00 53.50 195 SER A O 1
ATOM 1614 N N . VAL A 1 196 ? 60.110 10.874 21.528 1.00 52.00 196 VAL A N 1
ATOM 1615 C CA . VAL A 1 196 ? 61.567 10.747 21.504 1.00 52.00 196 VAL A CA 1
ATOM 1616 C C . VAL A 1 196 ? 61.925 9.696 22.545 1.00 52.00 196 VAL A C 1
ATOM 1618 O O . VAL A 1 196 ? 61.879 9.949 23.748 1.00 52.00 196 VAL A O 1
ATOM 1621 N N . THR A 1 197 ? 62.228 8.486 22.093 1.00 43.22 197 THR A N 1
ATOM 1622 C CA . THR A 1 197 ? 62.768 7.443 22.959 1.00 43.22 197 THR A CA 1
ATOM 1623 C C . THR A 1 197 ? 64.246 7.750 23.187 1.00 43.22 197 THR A C 1
ATOM 1625 O O . THR A 1 197 ? 65.097 7.380 22.385 1.00 43.22 197 THR A O 1
ATOM 1628 N N . ASN A 1 198 ? 64.561 8.450 24.279 1.00 49.56 198 ASN A N 1
ATOM 1629 C CA . ASN A 1 198 ? 65.919 8.478 24.815 1.00 49.56 198 ASN A CA 1
ATOM 1630 C C . ASN A 1 198 ? 66.207 7.108 25.436 1.00 49.56 198 ASN A C 1
ATOM 1632 O O . ASN A 1 198 ? 65.976 6.890 26.623 1.00 49.56 198 ASN A O 1
ATOM 1636 N N . LEU A 1 199 ? 66.679 6.174 24.613 1.00 42.62 199 LEU A N 1
ATOM 1637 C CA . LEU A 1 199 ? 67.350 4.970 25.082 1.00 42.62 199 LEU A CA 1
ATOM 1638 C C . LEU A 1 199 ? 68.824 5.067 24.705 1.00 42.62 199 LEU A C 1
ATOM 1640 O O . LEU A 1 199 ? 69.231 4.903 23.559 1.00 42.62 199 LEU A O 1
ATOM 1644 N N . THR A 1 200 ? 69.591 5.393 25.736 1.00 40.56 200 THR A N 1
ATOM 1645 C CA . THR A 1 200 ? 71.039 5.323 25.857 1.00 40.56 200 THR A CA 1
ATOM 1646 C C . THR A 1 200 ? 71.602 4.024 25.274 1.00 40.56 200 THR A C 1
ATOM 1648 O O . THR A 1 200 ? 71.287 2.935 25.750 1.00 40.56 200 THR A O 1
ATOM 1651 N N . SER A 1 201 ? 72.525 4.148 24.321 1.00 40.06 201 SER A N 1
ATOM 1652 C CA . SER A 1 201 ? 73.536 3.126 24.035 1.00 40.06 201 SER A CA 1
ATOM 1653 C C . SER A 1 201 ? 74.907 3.798 23.816 1.00 40.06 201 SER A C 1
ATOM 1655 O O . SER A 1 201 ? 74.949 4.873 23.218 1.00 40.06 201 SER A O 1
ATOM 1657 N N . PRO A 1 202 ? 76.001 3.217 24.347 1.00 41.19 202 PRO A N 1
ATOM 1658 C CA . PRO A 1 202 ? 77.284 3.881 24.632 1.00 41.19 202 PRO A CA 1
ATOM 1659 C C . PRO A 1 202 ? 78.152 4.167 23.387 1.00 41.19 202 PRO A C 1
ATOM 1661 O O . PRO A 1 202 ? 77.897 3.607 22.319 1.00 41.19 202 PRO A O 1
ATOM 1664 N N . PRO A 1 203 ? 79.175 5.041 23.509 1.00 34.72 203 PRO A N 1
ATOM 1665 C CA . PRO A 1 203 ? 79.775 5.736 22.380 1.00 34.72 203 PRO A CA 1
ATOM 1666 C C . PRO A 1 203 ? 80.728 4.833 21.597 1.00 34.72 203 PRO A C 1
ATOM 1668 O O . PRO A 1 203 ? 81.496 4.058 22.169 1.00 34.72 203 PRO A O 1
ATOM 1671 N N . ARG A 1 204 ? 80.724 4.990 20.273 1.00 39.22 204 ARG A N 1
ATOM 1672 C CA . ARG A 1 204 ? 81.854 4.614 19.427 1.00 39.22 204 ARG A CA 1
ATOM 1673 C C . ARG A 1 204 ? 82.225 5.804 18.559 1.00 39.22 204 ARG A C 1
ATOM 1675 O O . ARG A 1 204 ? 81.451 6.222 17.704 1.00 39.22 204 ARG A O 1
ATOM 1682 N N . ASP A 1 205 ? 83.402 6.338 18.865 1.00 34.91 205 ASP A N 1
ATOM 1683 C CA . ASP A 1 205 ? 84.159 7.291 18.067 1.00 34.91 205 ASP A CA 1
ATOM 1684 C C . ASP A 1 205 ? 84.179 6.878 16.601 1.00 34.91 205 ASP A C 1
ATOM 1686 O O . ASP A 1 205 ? 84.567 5.754 16.307 1.00 34.91 205 ASP A O 1
ATOM 1690 N N . HIS A 1 206 ? 83.836 7.806 15.709 1.00 43.09 206 HIS A N 1
ATOM 1691 C CA . HIS A 1 206 ? 84.617 8.136 14.516 1.00 43.09 206 HIS A CA 1
ATOM 1692 C C . HIS A 1 206 ? 84.204 9.538 14.057 1.00 43.09 206 HIS A C 1
ATOM 1694 O O . HIS A 1 206 ? 83.045 9.798 13.741 1.00 43.09 206 HIS A O 1
ATOM 1700 N N . GLY A 1 207 ? 85.165 10.460 14.106 1.00 32.94 207 GLY A N 1
ATOM 1701 C CA . GLY A 1 207 ? 84.968 11.866 13.791 1.00 32.94 207 GLY A CA 1
ATOM 1702 C C . GLY A 1 207 ? 84.714 12.126 12.308 1.00 32.94 207 GLY A C 1
ATOM 1703 O O . GLY A 1 207 ? 85.287 11.474 11.442 1.00 32.94 207 GLY A O 1
ATOM 1704 N N . ASN A 1 208 ? 83.894 13.138 12.033 1.00 33.19 208 ASN A N 1
ATOM 1705 C CA . ASN A 1 208 ? 84.335 14.271 11.229 1.00 33.19 208 ASN A CA 1
ATOM 1706 C C . ASN A 1 208 ? 83.390 15.469 11.413 1.00 33.19 208 ASN A C 1
ATOM 1708 O O . ASN A 1 208 ? 82.169 15.350 11.445 1.00 33.19 208 ASN A O 1
ATOM 1712 N N . THR A 1 209 ? 84.021 16.621 11.566 1.00 33.69 209 THR A N 1
ATOM 1713 C CA . THR A 1 209 ? 83.525 17.986 11.752 1.00 33.69 209 THR A CA 1
ATOM 1714 C C . THR A 1 209 ? 82.792 18.547 10.526 1.00 33.69 209 THR A C 1
ATOM 1716 O O . THR A 1 209 ? 83.283 18.380 9.416 1.00 33.69 209 THR A O 1
ATOM 1719 N N . HIS A 1 210 ? 81.694 19.299 10.723 1.00 37.75 210 HIS A N 1
ATOM 1720 C CA . HIS A 1 210 ? 81.616 20.745 10.409 1.00 37.75 210 HIS A CA 1
ATOM 1721 C C . HIS A 1 210 ? 80.250 21.390 10.773 1.00 37.75 210 HIS A C 1
ATOM 1723 O O . HIS A 1 210 ? 79.217 21.039 10.222 1.00 37.75 210 HIS A O 1
ATOM 1729 N N . HIS A 1 211 ? 80.335 22.341 11.716 1.00 34.91 211 HIS A N 1
ATOM 1730 C CA . HIS A 1 211 ? 79.579 23.579 12.009 1.00 34.91 211 HIS A CA 1
ATOM 1731 C C . HIS A 1 211 ? 78.056 23.771 11.752 1.00 34.91 211 HIS A C 1
ATOM 1733 O O . HIS A 1 211 ? 77.575 23.527 10.649 1.00 34.91 211 HIS A O 1
ATOM 1739 N N . PRO A 1 212 ? 77.325 24.377 12.726 1.00 37.09 212 PRO A N 1
ATOM 1740 C CA . PRO A 1 212 ? 75.939 24.826 12.588 1.00 37.09 212 PRO A CA 1
ATOM 1741 C C . PRO A 1 212 ? 75.844 26.303 12.164 1.00 37.09 212 PRO A C 1
ATOM 1743 O O . PRO A 1 212 ? 76.703 27.112 12.518 1.00 37.09 212 PRO A O 1
ATOM 1746 N N . GLN A 1 213 ? 74.755 26.672 11.487 1.00 33.78 213 GLN A N 1
ATOM 1747 C CA . GLN A 1 213 ? 74.331 28.063 11.342 1.00 33.78 213 GLN A CA 1
ATOM 1748 C C . GLN A 1 213 ? 72.900 28.180 11.875 1.00 33.78 213 GLN A C 1
ATOM 1750 O O . GLN A 1 213 ? 71.967 27.573 11.352 1.00 33.78 213 GLN A O 1
ATOM 1755 N N . VAL A 1 214 ? 72.788 28.896 12.989 1.00 33.06 214 VAL A N 1
ATOM 1756 C CA . VAL A 1 214 ? 71.547 29.404 13.567 1.00 33.06 214 VAL A CA 1
ATOM 1757 C C . VAL A 1 214 ? 71.244 30.738 12.893 1.00 33.06 214 VAL A C 1
ATOM 1759 O O . VAL A 1 214 ? 72.164 31.527 12.693 1.00 33.06 214 VAL A O 1
ATOM 1762 N N . ASP A 1 215 ? 69.981 30.986 12.560 1.00 35.91 215 ASP A N 1
ATOM 1763 C CA . ASP A 1 215 ? 69.477 32.353 12.477 1.00 35.91 215 ASP A CA 1
ATOM 1764 C C . ASP A 1 215 ? 68.194 32.432 13.301 1.00 35.91 215 ASP A C 1
ATOM 1766 O O . ASP A 1 215 ? 67.253 31.648 13.153 1.00 35.91 215 ASP A O 1
ATOM 1770 N N . GLU A 1 216 ? 68.277 33.336 14.257 1.00 39.28 216 GLU A N 1
ATOM 1771 C CA . GLU A 1 216 ? 67.303 33.748 15.247 1.00 39.28 216 GLU A CA 1
ATOM 1772 C C . GLU A 1 216 ? 66.469 34.869 14.614 1.00 39.28 216 GLU A C 1
ATOM 1774 O O . GLU A 1 216 ? 67.014 35.667 13.860 1.00 39.28 216 GLU A O 1
ATOM 1779 N N . LEU A 1 217 ? 65.169 34.953 14.901 1.00 40.00 217 LEU A N 1
ATOM 1780 C CA . LEU A 1 217 ? 64.575 36.195 15.411 1.00 40.00 217 LEU A CA 1
ATOM 1781 C C . LEU A 1 217 ? 63.099 35.980 15.781 1.00 40.00 217 LEU A C 1
ATOM 1783 O O . LEU A 1 217 ? 62.232 35.768 14.932 1.00 40.00 217 LEU A O 1
ATOM 1787 N N . ASP A 1 218 ? 62.853 36.088 17.084 1.00 39.47 218 ASP A N 1
ATOM 1788 C CA . ASP A 1 218 ? 61.586 36.484 17.696 1.00 39.47 218 ASP A CA 1
ATOM 1789 C C . ASP A 1 218 ? 61.138 37.874 17.208 1.00 39.47 218 ASP A C 1
ATOM 1791 O O . ASP A 1 218 ? 61.974 38.689 16.829 1.00 39.47 218 ASP A O 1
ATOM 1795 N N . ILE A 1 219 ? 59.834 38.171 17.308 1.00 37.41 219 ILE A N 1
ATOM 1796 C CA . ILE A 1 219 ? 59.287 39.398 17.933 1.00 37.41 219 ILE A CA 1
ATOM 1797 C C . ILE A 1 219 ? 57.761 39.222 18.132 1.00 37.41 219 ILE A C 1
ATOM 1799 O O . ILE A 1 219 ? 56.969 39.251 17.196 1.00 37.41 219 ILE A O 1
ATOM 1803 N N . LEU A 1 220 ? 57.409 38.946 19.394 1.00 33.53 220 LEU A N 1
ATOM 1804 C CA . LEU A 1 220 ? 56.370 39.548 20.257 1.00 33.53 220 LEU A CA 1
ATOM 1805 C C . LEU A 1 220 ? 54.992 39.960 19.672 1.00 33.53 220 LEU A C 1
ATOM 1807 O O . LEU A 1 220 ? 54.892 40.765 18.753 1.00 33.53 220 LEU A O 1
ATOM 1811 N N . GLY A 1 221 ? 53.924 39.475 20.337 1.00 28.02 221 GLY A N 1
ATOM 1812 C CA . GLY A 1 221 ? 52.506 39.889 20.202 1.00 28.02 221 GLY A CA 1
ATOM 1813 C C . GLY A 1 221 ? 52.184 41.276 20.817 1.00 28.02 221 GLY A C 1
ATOM 1814 O O . GLY A 1 221 ? 53.085 42.110 20.813 1.00 28.02 221 GLY A O 1
ATOM 1815 N N . PRO A 1 222 ? 50.984 41.565 21.400 1.00 44.78 222 PRO A N 1
ATOM 1816 C CA . PRO A 1 222 ? 49.930 40.642 21.862 1.00 44.78 222 PRO A CA 1
ATOM 1817 C C . PRO A 1 222 ? 48.444 41.088 21.654 1.00 44.78 222 PRO A C 1
ATOM 1819 O O . PRO A 1 222 ? 48.158 42.157 21.132 1.00 44.78 222 PRO A O 1
ATOM 1822 N N . ALA A 1 223 ? 47.538 40.213 22.133 1.00 33.72 223 ALA A N 1
ATOM 1823 C CA . ALA A 1 223 ? 46.279 40.441 22.885 1.00 33.72 223 ALA A CA 1
ATOM 1824 C C . ALA A 1 223 ? 45.112 41.269 22.285 1.00 33.72 223 ALA A C 1
ATOM 1826 O O . ALA A 1 223 ? 45.248 42.451 22.012 1.00 33.72 223 ALA A O 1
ATOM 1827 N N . GLN A 1 224 ? 43.952 40.613 22.081 1.00 33.66 224 GLN A N 1
ATOM 1828 C CA . GLN A 1 224 ? 42.683 40.748 22.858 1.00 33.66 224 GLN A CA 1
ATOM 1829 C C . GLN A 1 224 ? 41.803 41.912 22.331 1.00 33.66 224 GLN A C 1
ATOM 1831 O O . GLN A 1 224 ? 42.314 42.915 21.878 1.00 33.66 224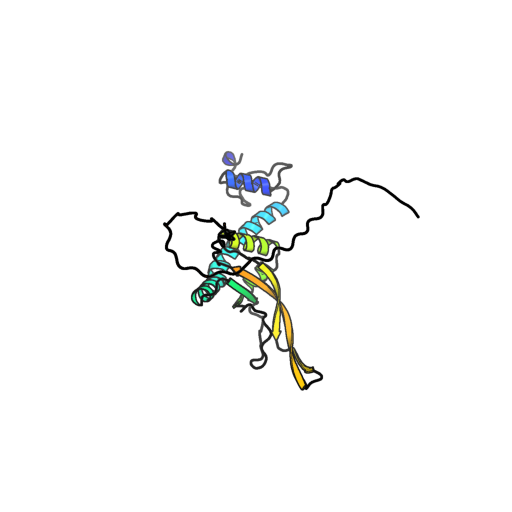 GLN A O 1
ATOM 1836 N N . GLU A 1 225 ? 40.473 41.855 22.250 1.00 34.84 225 GLU A N 1
ATOM 1837 C CA . GLU A 1 225 ? 39.507 41.320 23.204 1.00 34.84 225 GLU A CA 1
ATOM 1838 C C . GLU A 1 225 ? 38.106 41.206 22.557 1.00 34.84 225 GLU A C 1
ATOM 1840 O O . GLU A 1 225 ? 37.813 41.797 21.519 1.00 34.84 225 GLU A O 1
ATOM 1845 N N . GLN A 1 226 ? 37.263 40.385 23.177 1.00 31.77 226 GLN A N 1
ATOM 1846 C CA . GLN A 1 226 ? 35.918 39.982 22.767 1.00 31.77 226 GLN A CA 1
ATOM 1847 C C . GLN A 1 226 ? 34.815 40.991 23.146 1.00 31.77 226 GLN A C 1
ATOM 1849 O O . GLN A 1 226 ? 35.001 41.826 24.022 1.00 31.77 226 GLN A O 1
ATOM 1854 N N . ALA A 1 227 ? 33.622 40.711 22.597 1.00 34.31 227 ALA A N 1
ATOM 1855 C CA . ALA A 1 227 ? 32.277 40.826 23.198 1.00 34.31 227 ALA A CA 1
ATOM 1856 C C . ALA A 1 227 ? 31.376 41.926 22.593 1.00 34.31 227 ALA A C 1
ATOM 1858 O O . ALA A 1 227 ? 31.669 43.108 22.678 1.00 34.31 227 ALA A O 1
ATOM 1859 N N . VAL A 1 228 ? 30.387 41.552 21.765 1.00 33.00 228 VAL A N 1
ATOM 1860 C CA . VAL A 1 228 ? 28.981 41.190 22.094 1.00 33.00 228 VAL A CA 1
ATOM 1861 C C . VAL A 1 228 ? 28.099 42.407 22.420 1.00 33.00 228 VAL A C 1
ATOM 1863 O O . VAL A 1 228 ? 28.262 43.027 23.461 1.00 33.00 228 VAL A O 1
ATOM 1866 N N . GLY A 1 229 ? 27.047 42.610 21.609 1.00 31.38 229 GLY A N 1
ATOM 1867 C CA . GLY A 1 229 ? 25.722 42.918 22.161 1.00 31.38 229 GLY A CA 1
ATOM 1868 C C . GLY A 1 229 ? 24.828 43.941 21.441 1.00 31.38 229 GLY A C 1
ATOM 1869 O O . GLY A 1 229 ? 24.989 45.133 21.635 1.00 31.38 229 GLY A O 1
ATOM 1870 N N . VAL A 1 230 ? 23.784 43.415 20.776 1.00 33.19 230 VAL A N 1
ATOM 1871 C CA . VAL A 1 230 ? 22.353 43.771 20.969 1.00 33.19 230 VAL A CA 1
ATOM 1872 C C . VAL A 1 230 ? 21.796 45.091 20.374 1.00 33.19 230 VAL A C 1
ATOM 1874 O O . VAL A 1 230 ? 22.051 46.161 20.899 1.00 33.19 230 VAL A O 1
ATOM 1877 N N . SER A 1 231 ? 20.903 44.915 19.371 1.00 32.78 231 SER A N 1
ATOM 1878 C CA . SER A 1 231 ? 19.619 45.615 19.051 1.00 32.78 231 SER A CA 1
ATOM 1879 C C . SER A 1 231 ? 19.605 47.160 18.905 1.00 32.78 231 SER A C 1
ATOM 1881 O O . SER A 1 231 ? 20.388 47.837 19.537 1.00 32.78 231 SER A O 1
ATOM 1883 N N . THR A 1 232 ? 18.790 47.869 18.118 1.00 33.25 232 THR A N 1
ATOM 1884 C CA . THR A 1 232 ? 17.390 47.793 17.654 1.00 33.25 232 THR A CA 1
ATOM 1885 C C . THR A 1 232 ? 17.188 48.876 16.564 1.00 33.25 232 THR A C 1
ATOM 1887 O O . THR A 1 232 ? 17.888 49.881 16.572 1.00 33.25 232 THR A O 1
ATOM 1890 N N . SER A 1 233 ? 16.140 48.707 15.742 1.00 35.00 233 SER A N 1
ATOM 1891 C CA . SER A 1 233 ? 15.200 49.738 15.229 1.00 35.00 233 SER A CA 1
ATOM 1892 C C . SER A 1 233 ? 15.639 50.871 14.272 1.00 35.00 233 SER A C 1
ATOM 1894 O O . SER A 1 233 ? 16.298 51.817 14.678 1.00 35.00 233 SER A O 1
ATOM 1896 N N . SER A 1 234 ? 15.007 50.827 13.088 1.00 34.78 234 SER A N 1
ATOM 1897 C CA . SER A 1 234 ? 14.171 51.880 12.463 1.00 34.78 234 SER A CA 1
ATOM 1898 C C . SER A 1 234 ? 14.778 53.130 11.803 1.00 34.78 234 SER A C 1
ATOM 1900 O O . SER A 1 234 ? 15.498 53.887 12.441 1.00 34.78 234 SER A O 1
ATOM 1902 N N . THR A 1 235 ? 14.213 53.416 10.610 1.00 37.62 235 THR A N 1
ATOM 1903 C CA . THR A 1 235 ? 14.032 54.721 9.908 1.00 37.62 235 THR A CA 1
ATOM 1904 C C . THR A 1 235 ? 15.316 55.428 9.451 1.00 37.62 235 THR A C 1
ATOM 1906 O O . THR A 1 235 ? 16.255 55.544 10.220 1.00 37.62 235 THR A O 1
ATOM 1909 N N . GLU A 1 236 ? 15.476 55.901 8.214 1.00 36.78 236 GLU A N 1
ATOM 1910 C CA . GLU A 1 236 ? 14.562 56.340 7.139 1.00 36.78 236 GLU A CA 1
ATOM 1911 C C . GLU A 1 236 ? 14.933 55.726 5.776 1.00 36.78 236 GLU A C 1
ATOM 1913 O O . GLU A 1 236 ? 16.104 55.317 5.598 1.00 36.78 236 GLU A O 1
#

Foldseek 3Di:
DCVVPVADEQDPPDAPVNVVVVCVVVVHDLDPSHYDYPPPVRSVLVVVLVVLLVVLVVCCVPWVVVVVVVCVVVVHFKAKEWEAEPPAAADADPVAGPCPDPHDYHYDHDPPVQVQLVDPSSQVSNQVSCVVVVKPPKDKAWDWDFGDFDDWDQDPPRDTDTDTHTDTTIMIMIGNDPCPDPPVPPPPPVPPPPPPPPDDDDDDDDDDDDDDDDDDDDDDDDDDDDDDDDDDDDDD

Organism: Chiloscyllium punctatum (NCBI:txid137246)

Secondary structure (DSSP, 8-state):
-HHHHS-EEPPTT--HHHHHHHHHHTT---STTTEE-S-HHHHHHHHHHHHHHHHHHHHIIIIIHHHHHHHHHTT-SEEEEEEE-TT---B--SSS-----SS-EEEEE-HHHHHHTTSHHHHHHHHHHHHHTT-EEEEEEEEEEEEEEEEEEEPTTS-EEEEEEEEEEEEEEEE-------------------------------------------------------------

Radius of gyration: 34.62 Å; chains: 1; bounding box: 109×70×67 Å